Protein AF-A0A6A6PDS0-F1 (afdb_monomer_lite)

pLDDT: mean 74.16, std 18.54, range [29.11, 97.44]

Secondary structure (DSSP, 8-state):
----EEEE-SS--EEEEEEEEEEEETTEEEEEEEEEEEEEEEEEEEEEEEE-SSS-EEEEEEEEE--S-EEEE---SSTT--HHHHHHT-EE--TT--EE-----TT--EEEEEEEEE-TTEEEEEEEEEEEEEEEEEEEEEETTEEEESS---TT-PPPSEE--EEEEEEEEEEEESS-GGGG---

Structure (mmCIF, N/CA/C/O backbone):
data_AF-A0A6A6PDS0-F1
#
_entry.id   AF-A0A6A6PDS0-F1
#
loop_
_atom_site.group_PDB
_atom_site.id
_atom_site.type_symbol
_atom_site.label_atom_id
_atom_site.label_alt_id
_atom_site.label_comp_id
_atom_site.label_asym_id
_atom_site.label_entity_id
_atom_site.label_seq_id
_atom_site.pdbx_PDB_ins_code
_atom_site.Cartn_x
_atom_site.Cartn_y
_atom_site.Cartn_z
_atom_site.occupancy
_atom_site.B_iso_or_equiv
_atom_site.auth_seq_id
_atom_site.auth_comp_id
_atom_site.auth_asym_id
_atom_site.auth_atom_id
_atom_site.pdbx_PDB_model_num
ATOM 1 N N . MET A 1 1 ? -2.095 4.305 19.722 1.00 52.56 1 MET A N 1
ATOM 2 C CA . MET A 1 1 ? -2.536 3.161 18.900 1.00 52.56 1 MET A CA 1
ATOM 3 C C . MET A 1 1 ? -1.321 2.728 18.107 1.00 52.56 1 MET A C 1
ATOM 5 O O . MET A 1 1 ? -0.932 3.474 17.223 1.00 52.56 1 MET A O 1
ATOM 9 N N . SER A 1 2 ? -0.635 1.651 18.491 1.00 47.62 2 SER A N 1
ATOM 10 C CA . SER A 1 2 ? 0.534 1.201 17.728 1.00 47.62 2 SER A CA 1
ATOM 11 C C . SER A 1 2 ? 0.581 -0.312 17.630 1.00 47.62 2 SER A C 1
ATOM 13 O O . SER A 1 2 ? 1.013 -0.998 18.555 1.00 47.62 2 SER A O 1
ATOM 15 N N . GLY A 1 3 ? 0.193 -0.767 16.454 1.00 61.34 3 GLY A N 1
ATOM 16 C CA . GLY A 1 3 ? 0.721 -1.950 15.818 1.00 61.34 3 GLY A CA 1
ATOM 17 C C . GLY A 1 3 ? 0.011 -2.162 14.487 1.00 61.34 3 GLY A C 1
ATOM 18 O O . GLY A 1 3 ? -1.117 -1.719 14.261 1.00 61.34 3 GLY A O 1
ATOM 19 N N . SER A 1 4 ? 0.760 -2.718 13.550 1.00 68.62 4 SER A N 1
ATOM 20 C CA . SER A 1 4 ? 0.274 -3.122 12.242 1.00 68.62 4 SER A CA 1
ATOM 21 C C . SER A 1 4 ? 0.638 -4.585 12.054 1.00 68.62 4 SER A C 1
ATOM 23 O O . SER A 1 4 ? 1.628 -5.081 12.600 1.00 68.62 4 SER A O 1
ATOM 25 N N . LEU A 1 5 ? -0.196 -5.303 11.312 1.00 77.62 5 LEU A N 1
ATOM 26 C CA . LEU A 1 5 ? 0.080 -6.685 10.947 1.00 77.62 5 LEU A CA 1
ATOM 27 C C . LEU A 1 5 ? 0.535 -6.699 9.497 1.00 77.62 5 LEU A C 1
ATOM 29 O O . LEU A 1 5 ? -0.246 -6.328 8.628 1.00 77.62 5 LEU A O 1
ATOM 33 N N . THR A 1 6 ? 1.795 -7.069 9.259 1.00 79.12 6 THR A N 1
ATOM 34 C CA . THR A 1 6 ? 2.398 -7.109 7.921 1.00 79.12 6 THR A CA 1
ATOM 35 C C . THR A 1 6 ? 2.444 -8.542 7.409 1.00 79.12 6 THR A C 1
ATOM 37 O O . THR A 1 6 ? 2.963 -9.425 8.089 1.00 79.12 6 THR A O 1
ATOM 40 N N . TRP A 1 7 ? 1.976 -8.760 6.183 1.00 75.75 7 TRP A N 1
ATOM 41 C CA . TRP A 1 7 ? 2.197 -9.996 5.439 1.00 75.75 7 TRP A CA 1
ATOM 42 C C . TRP A 1 7 ? 3.122 -9.728 4.270 1.00 75.75 7 TRP A C 1
ATOM 44 O O . TRP A 1 7 ? 2.853 -8.854 3.447 1.00 75.75 7 TRP A O 1
ATOM 54 N N . THR A 1 8 ? 4.179 -10.526 4.173 1.00 77.50 8 THR A N 1
ATOM 55 C CA . THR A 1 8 ? 5.151 -10.469 3.080 1.00 77.50 8 THR A CA 1
ATOM 56 C C . THR A 1 8 ? 4.945 -11.659 2.159 1.00 77.50 8 THR A C 1
ATOM 58 O O . THR A 1 8 ? 4.811 -12.794 2.619 1.00 77.50 8 THR A O 1
ATOM 61 N N . TYR A 1 9 ? 4.941 -11.416 0.852 1.00 69.81 9 TYR A N 1
ATOM 62 C CA . TYR A 1 9 ? 4.862 -12.494 -0.127 1.00 69.81 9 TYR A CA 1
ATOM 63 C C . TYR A 1 9 ? 6.216 -13.205 -0.238 1.00 69.81 9 TYR A C 1
ATOM 65 O O . TYR A 1 9 ? 7.254 -12.553 -0.352 1.00 69.81 9 TYR A O 1
ATOM 73 N N . LYS A 1 10 ? 6.201 -14.546 -0.207 1.00 61.12 10 LYS A N 1
ATOM 74 C CA . LYS A 1 10 ? 7.412 -15.379 -0.337 1.00 61.12 10 LYS A CA 1
ATOM 75 C C . LYS A 1 10 ? 8.103 -15.159 -1.687 1.00 61.12 10 LYS A C 1
ATOM 77 O O . LYS A 1 10 ? 9.320 -15.015 -1.735 1.00 61.12 10 LYS A O 1
ATOM 82 N N . ASP A 1 11 ? 7.298 -15.055 -2.739 1.00 67.81 11 ASP A N 1
ATOM 83 C CA . ASP A 1 11 ? 7.701 -14.643 -4.078 1.00 67.81 11 ASP A CA 1
ATOM 84 C C . ASP A 1 11 ? 6.971 -13.337 -4.383 1.00 67.81 11 ASP A C 1
ATOM 86 O O . ASP A 1 11 ? 5.761 -13.267 -4.199 1.00 67.81 11 ASP A O 1
ATOM 90 N N . THR A 1 12 ? 7.679 -12.283 -4.791 1.00 69.50 12 THR A N 1
ATOM 91 C CA . THR A 1 12 ? 7.070 -10.988 -5.135 1.00 69.50 12 THR A CA 1
ATOM 92 C C . THR A 1 12 ? 6.468 -11.090 -6.542 1.00 69.50 12 THR A C 1
ATOM 94 O O . THR A 1 12 ? 7.233 -11.011 -7.509 1.00 69.50 12 THR A O 1
ATOM 97 N N . PRO A 1 13 ? 5.144 -11.294 -6.714 1.00 76.19 13 PRO A N 1
ATOM 98 C CA . PRO A 1 13 ? 4.569 -11.395 -8.049 1.00 76.19 13 PRO A CA 1
ATOM 99 C C . PRO A 1 13 ? 4.783 -10.074 -8.790 1.00 76.19 13 PRO A C 1
ATOM 101 O O . PRO A 1 13 ? 4.487 -9.004 -8.250 1.00 76.19 13 PRO A O 1
ATOM 104 N N . ILE A 1 14 ? 5.298 -10.150 -10.020 1.00 78.81 14 ILE A N 1
ATOM 105 C CA . ILE A 1 14 ? 5.385 -8.989 -10.908 1.00 78.81 14 ILE A CA 1
ATOM 106 C C . ILE A 1 14 ? 3.968 -8.684 -11.379 1.00 78.81 14 ILE A C 1
ATOM 108 O O . ILE A 1 14 ? 3.336 -9.502 -12.044 1.00 78.81 14 ILE A O 1
ATOM 112 N N . LEU A 1 15 ? 3.469 -7.511 -11.011 1.00 75.81 15 LEU A N 1
ATOM 113 C CA . LEU A 1 15 ? 2.128 -7.055 -11.371 1.00 75.81 15 LEU A CA 1
ATOM 114 C C . LEU A 1 15 ? 2.124 -6.248 -12.655 1.00 75.81 15 LEU A C 1
ATOM 116 O O . LEU A 1 15 ? 1.152 -6.247 -13.403 1.00 75.81 15 LEU A O 1
ATOM 120 N N . HIS A 1 16 ? 3.211 -5.522 -12.879 1.00 79.94 16 HIS A N 1
ATOM 121 C CA . HIS A 1 16 ? 3.369 -4.673 -14.035 1.00 79.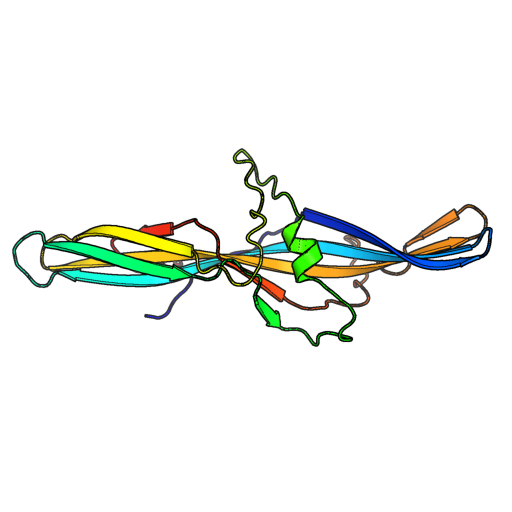94 16 HIS A CA 1
ATOM 122 C C . HIS A 1 16 ? 4.819 -4.707 -14.490 1.00 79.94 16 HIS A C 1
ATOM 124 O O . HIS A 1 16 ? 5.736 -4.675 -13.669 1.00 79.94 16 HIS A O 1
ATOM 130 N N . GLN A 1 17 ? 5.009 -4.739 -15.803 1.00 83.44 17 GLN A N 1
ATOM 131 C CA . GLN A 1 17 ? 6.304 -4.589 -16.440 1.00 83.44 17 GLN A CA 1
ATOM 132 C C . GLN A 1 17 ? 6.187 -3.523 -17.525 1.00 83.44 17 GLN A C 1
ATOM 134 O O . GLN A 1 17 ? 5.259 -3.546 -18.332 1.00 83.44 17 GLN A O 1
ATOM 139 N N . SER A 1 18 ? 7.152 -2.610 -17.565 1.00 82.56 18 SER A N 1
ATOM 140 C CA . SER A 1 18 ? 7.285 -1.626 -18.643 1.00 82.56 18 SER A CA 1
ATOM 141 C C . SER A 1 18 ? 8.664 -1.730 -19.280 1.00 82.56 18 SER A C 1
ATOM 143 O O . SER A 1 18 ? 9.649 -1.961 -18.580 1.00 82.56 18 SER A O 1
ATOM 145 N N . LYS A 1 19 ? 8.726 -1.549 -20.603 1.00 85.25 19 LYS A N 1
ATOM 146 C CA . LYS A 1 19 ? 9.962 -1.503 -21.390 1.00 85.25 19 LYS A CA 1
ATOM 147 C C . LYS A 1 19 ? 10.069 -0.135 -22.057 1.00 85.25 19 LYS A C 1
ATOM 149 O O . LYS A 1 19 ? 9.129 0.297 -22.713 1.00 85.25 19 LYS A O 1
ATOM 154 N N . GLU A 1 20 ? 11.205 0.524 -21.895 1.00 85.19 20 GLU A N 1
ATOM 155 C CA . GLU A 1 20 ? 11.500 1.843 -22.458 1.00 85.19 20 GLU A CA 1
ATOM 156 C C . GLU A 1 20 ? 12.848 1.783 -23.170 1.00 85.19 20 GLU A C 1
ATOM 158 O O . GLU A 1 20 ? 13.819 1.276 -22.606 1.00 85.19 20 GLU A O 1
ATOM 163 N N . ALA A 1 21 ? 12.915 2.266 -24.407 1.00 88.31 21 ALA A N 1
ATOM 164 C CA . ALA A 1 21 ? 14.173 2.348 -25.133 1.00 88.31 21 ALA A CA 1
ATOM 165 C C . ALA A 1 21 ? 15.002 3.529 -24.610 1.00 88.31 21 ALA A C 1
ATOM 167 O O . ALA A 1 21 ? 14.534 4.664 -24.596 1.00 88.31 21 ALA A O 1
ATOM 168 N N . LEU A 1 22 ? 16.225 3.254 -24.159 1.00 84.69 22 LEU A N 1
ATOM 169 C CA . LEU A 1 22 ? 17.207 4.270 -23.768 1.00 84.69 22 LEU A CA 1
ATOM 170 C C . LEU A 1 22 ? 18.119 4.660 -24.931 1.00 84.69 22 LEU A C 1
ATOM 172 O O . LEU A 1 22 ? 18.653 5.765 -24.957 1.00 84.69 22 LEU A O 1
ATOM 176 N N . TYR A 1 23 ? 18.321 3.730 -25.859 1.00 88.56 23 TYR A N 1
ATOM 177 C CA . TYR A 1 23 ? 19.125 3.893 -27.060 1.00 88.56 23 TYR A CA 1
ATOM 178 C C . TYR A 1 23 ? 18.581 2.958 -28.137 1.00 88.56 23 TYR A C 1
ATOM 180 O O . TYR A 1 23 ? 18.260 1.812 -27.821 1.00 88.56 23 TYR A O 1
ATOM 188 N N . GLU A 1 24 ? 18.503 3.437 -29.376 1.00 91.25 24 GLU A N 1
ATOM 189 C CA . GLU A 1 24 ? 18.173 2.645 -30.564 1.00 91.25 24 GLU A CA 1
ATOM 190 C C . GLU A 1 24 ? 18.997 3.167 -31.744 1.00 91.25 24 GLU A C 1
ATOM 192 O O . GLU A 1 24 ? 18.997 4.368 -32.022 1.00 91.25 24 GLU A O 1
ATOM 197 N N . ASP A 1 25 ? 19.688 2.267 -32.436 1.00 89.31 25 ASP A N 1
ATOM 198 C CA . ASP A 1 25 ? 20.390 2.537 -33.687 1.00 89.31 25 ASP A CA 1
ATOM 199 C C . ASP A 1 25 ? 20.357 1.294 -34.578 1.00 89.31 25 ASP A C 1
ATOM 201 O O . ASP A 1 25 ? 21.088 0.323 -34.372 1.00 89.31 25 ASP A O 1
ATOM 205 N N . GLY A 1 26 ? 19.458 1.304 -35.563 1.00 86.81 26 GLY A N 1
ATOM 206 C CA . GLY A 1 26 ? 19.312 0.218 -36.529 1.00 86.81 26 GLY A CA 1
ATOM 207 C C . GLY A 1 26 ? 19.104 -1.152 -35.871 1.00 86.81 26 GLY A C 1
ATOM 208 O O . GLY A 1 26 ? 18.000 -1.482 -35.443 1.00 86.81 26 GLY A O 1
ATOM 209 N N . SER A 1 27 ? 20.163 -1.966 -35.843 1.00 88.69 27 SER A N 1
ATOM 210 C CA . SER A 1 27 ? 20.168 -3.331 -35.298 1.00 88.69 27 SER A CA 1
ATOM 211 C C . SER A 1 27 ? 20.517 -3.425 -33.810 1.00 88.69 27 SER A C 1
ATOM 213 O O . SER A 1 27 ? 20.598 -4.537 -33.287 1.00 88.69 27 SER A O 1
ATOM 215 N N . GLU A 1 28 ? 20.767 -2.302 -33.140 1.00 91.50 28 GLU A N 1
ATOM 216 C CA . GLU A 1 28 ? 21.166 -2.256 -31.735 1.00 91.50 28 GLU A CA 1
ATOM 217 C C . GLU A 1 28 ? 20.190 -1.405 -30.918 1.00 91.50 28 GLU A C 1
ATOM 219 O O . GLU A 1 28 ? 19.756 -0.338 -31.346 1.00 91.50 28 GLU A O 1
ATOM 224 N N . ALA A 1 29 ? 19.825 -1.872 -29.727 1.00 91.62 29 ALA A N 1
ATOM 225 C CA . ALA A 1 29 ? 18.980 -1.131 -28.804 1.00 91.62 29 ALA A CA 1
ATOM 226 C C . ALA A 1 29 ? 19.284 -1.485 -27.347 1.00 91.62 29 ALA A C 1
ATOM 228 O O . ALA A 1 29 ? 19.490 -2.646 -26.995 1.00 91.62 29 ALA A O 1
ATOM 229 N N . LEU A 1 30 ? 19.255 -0.486 -26.468 1.00 88.12 30 LEU A N 1
ATOM 230 C CA . LEU A 1 30 ? 19.304 -0.677 -25.023 1.00 88.12 30 LEU A CA 1
ATOM 231 C C . LEU A 1 30 ? 17.941 -0.336 -24.435 1.00 88.12 30 LEU A C 1
ATOM 233 O O . LEU A 1 30 ? 17.491 0.805 -24.503 1.00 88.12 30 LEU A O 1
ATOM 237 N N . TYR A 1 31 ? 17.308 -1.314 -23.803 1.00 87.50 31 TYR A N 1
ATOM 238 C CA . TYR A 1 31 ? 16.036 -1.149 -23.122 1.00 87.50 31 TYR A CA 1
ATOM 239 C C . TYR A 1 31 ? 16.225 -1.115 -21.612 1.00 87.50 31 TYR A C 1
ATOM 241 O O . TYR A 1 31 ? 16.877 -1.980 -21.024 1.00 87.50 31 TYR A O 1
ATOM 249 N N . LYS A 1 32 ? 15.561 -0.161 -20.972 1.00 82.94 32 LYS A N 1
ATOM 250 C CA . LYS A 1 32 ? 15.249 -0.180 -19.548 1.00 82.94 32 LYS A CA 1
ATOM 251 C C . LYS A 1 32 ? 13.970 -0.980 -19.350 1.00 82.94 32 LYS A C 1
ATOM 253 O O . LYS A 1 32 ? 12.964 -0.718 -20.008 1.00 82.94 32 LYS A O 1
ATOM 258 N N . VAL A 1 33 ? 13.993 -1.920 -18.421 1.00 83.38 33 VAL A N 1
ATOM 259 C CA . VAL A 1 33 ? 12.818 -2.670 -17.986 1.00 83.38 33 VAL A CA 1
ATOM 260 C C . VAL A 1 33 ? 12.539 -2.331 -16.530 1.00 83.38 33 VAL A C 1
ATOM 262 O O . VAL A 1 33 ? 13.443 -2.330 -15.697 1.00 83.38 33 VAL A O 1
ATOM 265 N N . THR A 1 34 ? 11.292 -1.993 -16.221 1.00 79.62 34 THR A N 1
ATOM 266 C CA . THR A 1 34 ? 10.831 -1.754 -14.850 1.00 79.62 34 THR A CA 1
ATOM 267 C C . THR A 1 34 ? 9.773 -2.781 -14.502 1.00 79.62 34 THR A C 1
ATOM 269 O O . THR A 1 34 ? 8.694 -2.750 -15.093 1.00 79.62 34 THR A O 1
ATOM 272 N N . ASP A 1 35 ? 10.072 -3.623 -13.521 1.00 82.00 35 ASP A N 1
ATOM 273 C CA . ASP A 1 35 ? 9.120 -4.533 -12.895 1.00 82.00 35 ASP A CA 1
ATOM 274 C C . ASP A 1 35 ? 8.570 -3.883 -11.629 1.00 82.00 35 ASP A C 1
ATOM 276 O O . ASP A 1 35 ? 9.323 -3.358 -10.812 1.00 82.00 35 ASP A O 1
ATOM 280 N N . VAL A 1 36 ? 7.258 -3.927 -11.437 1.00 79.44 36 VAL A N 1
ATOM 281 C CA . VAL A 1 36 ? 6.602 -3.505 -10.199 1.00 79.44 36 VAL A CA 1
ATOM 282 C C . VAL A 1 36 ? 6.024 -4.743 -9.540 1.00 79.44 36 VAL A C 1
ATOM 284 O O . VAL A 1 36 ? 5.080 -5.347 -10.053 1.00 79.44 36 VAL A O 1
ATOM 287 N N . GLY A 1 37 ? 6.609 -5.131 -8.410 1.00 80.31 37 GLY A N 1
ATOM 288 C CA . GLY A 1 37 ? 6.163 -6.285 -7.643 1.00 80.31 37 GLY A CA 1
ATOM 289 C C . GLY A 1 37 ? 5.382 -5.900 -6.388 1.00 80.31 37 GLY A C 1
ATOM 290 O O . GLY A 1 37 ? 5.682 -4.883 -5.762 1.00 80.31 37 GLY A O 1
ATOM 291 N N . LEU A 1 38 ? 4.411 -6.727 -5.989 1.00 82.50 38 LEU A N 1
ATOM 292 C CA . LEU A 1 38 ? 3.767 -6.624 -4.672 1.00 82.50 38 LEU A CA 1
ATOM 293 C C . LEU A 1 38 ? 4.641 -7.296 -3.615 1.00 82.50 38 LEU A C 1
ATOM 295 O O . LEU A 1 38 ? 4.784 -8.518 -3.619 1.00 82.50 38 LEU A O 1
ATOM 299 N N . SER A 1 39 ? 5.228 -6.522 -2.707 1.00 82.50 39 SER A N 1
ATOM 300 C CA . SER A 1 39 ? 6.138 -7.069 -1.695 1.00 82.50 39 SER A CA 1
ATOM 301 C C . SER A 1 39 ? 5.412 -7.488 -0.428 1.00 82.50 39 SER A C 1
ATOM 303 O O . SER A 1 39 ? 5.677 -8.559 0.117 1.00 82.50 39 SER A O 1
ATOM 305 N N . SER A 1 40 ? 4.475 -6.667 0.036 1.00 85.12 40 SER A N 1
ATOM 306 C CA . SER A 1 40 ? 3.730 -6.924 1.267 1.00 85.12 40 SER A CA 1
ATOM 307 C C . SER A 1 40 ? 2.417 -6.148 1.309 1.00 85.12 40 SER A C 1
ATOM 309 O O . SER A 1 40 ? 2.135 -5.314 0.447 1.00 85.12 40 SER A O 1
ATOM 311 N N . PHE A 1 41 ? 1.600 -6.424 2.315 1.00 88.12 41 PHE A N 1
ATOM 312 C CA . PHE A 1 41 ? 0.542 -5.523 2.752 1.00 88.12 41 PHE A CA 1
ATOM 313 C C . PHE A 1 41 ? 0.511 -5.468 4.276 1.00 88.12 41 PHE A C 1
ATOM 315 O O . PHE A 1 41 ? 0.969 -6.399 4.940 1.00 88.12 41 PHE A O 1
ATOM 322 N N . GLU A 1 42 ? -0.046 -4.398 4.827 1.00 89.69 42 GLU A N 1
ATOM 323 C CA . GLU A 1 42 ? -0.274 -4.263 6.258 1.00 89.69 42 GLU A CA 1
ATOM 324 C C . GLU A 1 42 ? -1.683 -3.764 6.581 1.00 89.69 42 GLU A C 1
ATOM 326 O O . GLU A 1 42 ? -2.269 -3.002 5.817 1.00 89.69 42 GLU A O 1
ATOM 331 N N . TRP A 1 43 ? -2.235 -4.190 7.717 1.00 90.31 43 TRP A N 1
ATOM 332 C CA . TRP A 1 43 ? -3.419 -3.555 8.305 1.00 90.31 43 TRP A CA 1
ATOM 333 C C . TRP A 1 43 ? -2.972 -2.438 9.246 1.00 90.31 43 TRP A C 1
ATOM 335 O O . TRP A 1 43 ? -2.433 -2.709 10.321 1.00 90.31 43 TRP A O 1
ATOM 345 N N . THR A 1 44 ? -3.214 -1.190 8.855 1.00 89.12 44 THR A N 1
ATOM 346 C CA . THR A 1 44 ? -2.858 0.009 9.623 1.00 89.12 44 THR A CA 1
ATOM 347 C C . THR A 1 44 ? -4.051 0.460 10.472 1.00 89.12 44 THR A C 1
ATOM 349 O O . THR A 1 44 ? -5.152 0.594 9.934 1.00 89.12 44 THR A O 1
ATOM 352 N N . PRO A 1 45 ? -3.887 0.700 11.786 1.00 90.44 45 PRO A N 1
ATOM 353 C CA . PRO A 1 45 ? -4.980 1.126 12.654 1.00 90.44 45 PRO A CA 1
ATOM 354 C C . PRO A 1 45 ? -5.467 2.527 12.273 1.00 90.44 45 PRO A C 1
ATOM 356 O O . PRO A 1 45 ? -4.678 3.461 12.139 1.00 90.44 45 PRO A O 1
ATOM 359 N N . VAL A 1 46 ? -6.783 2.670 12.139 1.00 91.25 46 VAL A N 1
ATOM 360 C CA . VAL A 1 46 ? -7.469 3.910 11.745 1.00 91.25 46 VAL A CA 1
ATOM 361 C C . VAL A 1 46 ? -8.240 4.505 12.915 1.00 91.25 46 VAL A C 1
ATOM 363 O O . VAL A 1 46 ? -8.199 5.715 13.133 1.00 91.25 46 VAL A O 1
ATOM 366 N N . ALA A 1 47 ? -8.950 3.668 13.674 1.00 92.75 47 ALA A N 1
ATOM 367 C CA . ALA A 1 47 ? -9.780 4.126 14.779 1.00 92.75 47 ALA A CA 1
ATOM 368 C C . ALA A 1 47 ? -9.924 3.077 15.875 1.00 92.75 47 ALA A C 1
ATOM 370 O O . ALA A 1 47 ? -9.707 1.883 15.668 1.00 92.75 47 ALA A O 1
ATOM 371 N N . LYS A 1 48 ? -10.343 3.556 17.043 1.00 94.81 48 LYS A N 1
ATOM 372 C CA . LYS A 1 48 ? -10.730 2.743 18.185 1.00 94.81 48 LYS A CA 1
ATOM 373 C C . LYS A 1 48 ? -11.957 3.379 18.821 1.00 94.81 48 LYS A C 1
ATOM 375 O O . LYS A 1 48 ? -11.908 4.552 19.185 1.00 94.81 48 LYS A O 1
ATOM 380 N N . TRP A 1 49 ? -13.019 2.602 18.977 1.00 96.12 49 TRP A N 1
ATOM 381 C CA . TRP A 1 49 ? -14.198 2.995 19.738 1.00 96.12 49 TRP A CA 1
ATOM 382 C C . TRP A 1 49 ? -14.243 2.183 21.019 1.00 96.12 49 TRP A C 1
ATOM 384 O O . TRP A 1 49 ? -14.225 0.956 20.975 1.00 96.12 49 TRP A O 1
ATOM 394 N N . GLU A 1 50 ? -14.278 2.872 22.153 1.00 96.06 50 GLU A N 1
ATOM 395 C CA . GLU A 1 50 ? -14.412 2.263 23.472 1.00 96.06 50 GLU A CA 1
ATOM 396 C C . GLU A 1 50 ? -15.780 2.592 24.044 1.00 96.06 50 GLU A C 1
ATOM 398 O O . GLU A 1 50 ? -16.218 3.743 24.013 1.00 96.06 50 GLU A O 1
ATOM 403 N N . ASN A 1 51 ? -16.435 1.585 24.606 1.00 96.38 51 ASN A N 1
ATOM 404 C CA . ASN A 1 51 ? -17.665 1.759 25.346 1.00 96.38 51 ASN A CA 1
ATOM 405 C C . ASN A 1 51 ? -17.428 1.390 26.809 1.00 96.38 51 ASN A C 1
ATOM 407 O O . ASN A 1 51 ? -17.288 0.219 27.148 1.00 96.38 51 ASN A O 1
ATOM 411 N N . LEU A 1 52 ? -17.402 2.406 27.668 1.00 96.19 52 LEU A N 1
ATOM 412 C CA . LEU A 1 52 ? -17.221 2.266 29.116 1.00 96.19 52 LEU A CA 1
ATOM 413 C C . LEU A 1 52 ? -18.556 2.214 29.877 1.00 96.19 52 LEU A C 1
ATOM 415 O O . LEU A 1 52 ? -18.576 2.255 31.104 1.00 96.19 52 LEU A O 1
ATOM 419 N N . THR A 1 53 ? -19.679 2.193 29.159 1.00 96.56 53 THR A N 1
ATOM 420 C CA . THR A 1 53 ? -21.012 2.128 29.759 1.00 96.56 53 THR A CA 1
ATOM 421 C C . THR A 1 53 ? -21.440 0.679 29.986 1.00 96.56 53 THR A C 1
ATOM 423 O O . THR A 1 53 ? -20.807 -0.267 29.511 1.00 96.56 53 THR A O 1
ATOM 426 N N . THR A 1 54 ? -22.537 0.500 30.720 1.00 96.19 54 THR A N 1
ATOM 427 C CA . THR A 1 54 ? -23.161 -0.806 30.976 1.00 96.19 54 THR A CA 1
ATOM 428 C C . THR A 1 54 ? -24.089 -1.269 29.852 1.00 96.19 54 THR A C 1
ATOM 430 O O . THR A 1 54 ? -24.575 -2.396 29.897 1.00 96.19 54 THR A O 1
ATOM 433 N N . GLU A 1 55 ? -24.338 -0.427 28.849 1.00 96.50 55 GLU A N 1
ATOM 434 C CA . GLU A 1 55 ? -25.231 -0.703 27.721 1.00 96.50 55 GLU A CA 1
ATOM 435 C C . GLU A 1 55 ? -24.462 -0.680 26.400 1.00 96.50 55 GLU A C 1
ATOM 437 O O . GLU A 1 55 ? -23.337 -0.198 26.335 1.00 96.50 55 GLU A O 1
ATOM 442 N N . THR A 1 56 ? -25.029 -1.240 25.333 1.00 95.94 56 THR A N 1
ATOM 443 C CA . THR A 1 56 ? -24.385 -1.188 24.010 1.00 95.94 56 THR A CA 1
ATOM 444 C C . THR A 1 56 ? -24.475 0.229 23.455 1.00 95.94 56 THR A C 1
ATOM 446 O O . THR A 1 56 ? -25.550 0.820 23.455 1.00 95.94 56 THR A O 1
ATOM 449 N N . SER A 1 57 ? -23.362 0.756 22.945 1.00 95.94 57 SER A N 1
ATOM 450 C CA . SER A 1 57 ? -23.298 2.095 22.352 1.00 95.94 57 SER A CA 1
ATOM 451 C C . SER A 1 57 ? -23.010 2.016 20.856 1.00 95.94 57 SER A C 1
ATOM 453 O O . SER A 1 57 ? -22.118 1.279 20.430 1.00 95.94 57 SER A O 1
ATOM 455 N N . GLY A 1 58 ? -23.763 2.780 20.065 1.00 95.06 58 GLY A N 1
ATOM 456 C CA . GLY A 1 58 ? -23.532 2.945 18.632 1.00 95.06 58 GLY A CA 1
ATOM 457 C C . GLY A 1 58 ? -22.549 4.080 18.354 1.00 95.06 58 GLY A C 1
ATOM 458 O O . GLY A 1 58 ? -22.642 5.147 18.957 1.00 95.06 58 GLY A O 1
ATOM 459 N N . PHE A 1 59 ? -21.627 3.858 17.424 1.00 94.25 59 PHE A N 1
ATOM 460 C CA . PHE A 1 59 ? -20.650 4.838 16.962 1.00 94.25 59 PHE A CA 1
ATOM 461 C C . PHE A 1 59 ? -20.742 4.994 15.447 1.00 94.25 59 PHE A C 1
ATOM 463 O O . PHE A 1 59 ? -20.888 4.014 14.713 1.00 94.25 59 PHE A O 1
ATOM 470 N N . GLU A 1 60 ? -20.608 6.232 14.982 1.00 94.44 60 GLU A N 1
ATOM 471 C CA . GLU A 1 60 ? -20.529 6.583 13.569 1.00 94.44 60 GLU A CA 1
ATOM 472 C C . GLU A 1 60 ? -19.437 7.637 13.379 1.00 94.44 60 GLU A C 1
ATOM 474 O O . GLU A 1 60 ? -19.419 8.655 14.072 1.00 94.44 60 GLU A O 1
ATOM 479 N N . GLN A 1 61 ? -18.504 7.387 12.462 1.00 92.06 61 GLN A N 1
ATOM 480 C CA . GLN A 1 61 ? -17.402 8.303 12.183 1.00 92.06 61 GLN A CA 1
ATOM 481 C C . GLN A 1 61 ? -17.009 8.247 10.708 1.00 92.06 61 GLN A C 1
ATOM 483 O O . GLN A 1 61 ? -16.849 7.170 10.129 1.00 92.06 61 GLN A O 1
ATOM 488 N N . ALA A 1 62 ? -16.826 9.426 10.114 1.00 89.62 62 ALA A N 1
ATOM 489 C CA . ALA A 1 62 ? -16.290 9.575 8.771 1.00 89.62 62 ALA A CA 1
ATOM 490 C C . ALA A 1 62 ? -14.757 9.653 8.804 1.00 89.62 62 ALA A C 1
ATOM 492 O O . ALA A 1 62 ? -14.169 10.392 9.596 1.00 89.62 62 ALA A O 1
ATOM 493 N N . PHE A 1 63 ? -14.124 8.909 7.907 1.00 85.62 63 PHE A N 1
ATOM 494 C CA . PHE A 1 63 ? -12.691 8.867 7.668 1.00 85.62 63 PHE A CA 1
ATOM 495 C C . PHE A 1 63 ? -12.414 9.341 6.257 1.00 85.62 63 PHE A C 1
ATOM 497 O O . PHE A 1 63 ? -13.151 9.024 5.327 1.00 85.62 63 PHE A O 1
ATOM 504 N N . ALA A 1 64 ? -11.337 10.093 6.104 1.00 83.69 64 ALA A N 1
ATOM 505 C CA . ALA A 1 64 ? -10.907 10.625 4.830 1.00 83.69 64 ALA A CA 1
ATOM 506 C C . ALA A 1 64 ? -9.494 10.100 4.568 1.00 83.69 64 ALA A C 1
ATOM 508 O O . ALA A 1 64 ? -8.614 10.252 5.417 1.00 83.69 64 ALA A O 1
ATOM 509 N N . TYR A 1 65 ? -9.275 9.453 3.428 1.00 75.75 65 TYR A N 1
ATOM 510 C CA . TYR A 1 65 ? -7.953 8.974 3.041 1.00 75.75 65 TYR A CA 1
ATOM 511 C C . TYR A 1 65 ? -7.669 9.292 1.581 1.00 75.75 65 TYR A C 1
ATOM 513 O O . TYR A 1 65 ? -8.573 9.428 0.758 1.00 75.75 65 TYR A O 1
ATOM 521 N N . ASN A 1 66 ? -6.386 9.428 1.272 1.00 75.38 66 ASN A N 1
ATOM 522 C CA . ASN A 1 66 ? -5.929 9.628 -0.086 1.00 75.38 66 ASN A CA 1
ATOM 523 C C . ASN A 1 66 ? -5.432 8.277 -0.636 1.00 75.38 66 ASN A C 1
ATOM 525 O O . ASN A 1 66 ? -4.489 7.731 -0.061 1.00 75.38 66 ASN A O 1
ATOM 529 N N . PRO A 1 67 ? -6.045 7.724 -1.700 1.00 67.25 67 PRO A N 1
ATOM 530 C CA . PRO A 1 67 ? -5.591 6.481 -2.322 1.00 67.25 67 PRO A CA 1
ATOM 531 C C . PRO A 1 67 ? -4.326 6.669 -3.177 1.00 67.25 67 PRO A C 1
ATOM 533 O O . PRO A 1 67 ? -3.856 5.710 -3.783 1.00 67.25 67 PRO A O 1
ATOM 536 N N . GLN A 1 68 ? -3.774 7.886 -3.273 1.00 67.44 68 GLN A N 1
ATOM 537 C CA . GLN A 1 68 ? -2.547 8.113 -4.033 1.00 67.44 68 GLN A CA 1
ATOM 538 C C . GLN A 1 68 ? -1.367 7.309 -3.463 1.00 67.44 68 GLN A C 1
ATOM 540 O O . GLN A 1 68 ? -1.224 7.216 -2.240 1.00 67.44 68 GLN A O 1
ATOM 545 N N . PRO A 1 69 ? -0.488 6.783 -4.337 1.00 65.44 69 PRO A N 1
ATOM 546 C CA . PRO A 1 69 ? 0.737 6.141 -3.901 1.00 65.44 69 PRO A CA 1
ATOM 547 C C . PRO A 1 69 ? 1.625 7.113 -3.116 1.00 65.44 69 PRO A C 1
ATOM 549 O O . PRO A 1 69 ? 1.856 8.244 -3.545 1.00 65.44 69 PRO A O 1
ATOM 552 N N . ILE A 1 70 ? 2.141 6.657 -1.979 1.00 64.88 70 ILE A N 1
ATOM 553 C CA . ILE A 1 70 ? 3.116 7.376 -1.162 1.00 64.88 70 ILE A CA 1
ATOM 554 C C . ILE A 1 70 ? 4.463 6.685 -1.357 1.00 64.88 70 ILE A C 1
ATOM 556 O O . ILE A 1 70 ? 4.610 5.490 -1.097 1.00 64.88 70 ILE A O 1
ATOM 560 N N . VAL A 1 71 ? 5.464 7.423 -1.831 1.00 62.09 71 VAL A N 1
ATOM 561 C CA . VAL A 1 71 ? 6.837 6.913 -1.901 1.00 62.09 71 VAL A CA 1
ATOM 562 C C . VAL A 1 71 ? 7.408 6.925 -0.483 1.00 62.09 71 VAL A C 1
ATOM 564 O O . VAL A 1 71 ? 7.619 7.984 0.103 1.00 62.09 71 VAL A O 1
ATOM 567 N N . MET A 1 72 ? 7.604 5.739 0.094 1.00 57.53 72 MET A N 1
ATOM 568 C CA . MET A 1 72 ? 7.986 5.557 1.501 1.00 57.53 72 MET A CA 1
ATOM 569 C C . MET A 1 72 ? 9.500 5.556 1.706 1.00 57.53 72 MET A C 1
ATOM 571 O O . MET A 1 72 ? 9.999 5.933 2.765 1.00 57.53 72 MET A O 1
ATOM 575 N N . SER A 1 73 ? 10.246 5.091 0.710 1.00 57.12 73 SER A N 1
ATOM 576 C CA . SER A 1 73 ? 11.704 5.059 0.730 1.00 57.12 73 SER A CA 1
ATOM 577 C C . SER A 1 73 ? 12.233 5.000 -0.693 1.00 57.12 73 SER A C 1
ATOM 579 O O . SER A 1 73 ? 11.572 4.452 -1.572 1.00 57.12 73 SER A O 1
ATOM 581 N N . GLY A 1 74 ? 13.420 5.561 -0.906 1.00 48.62 74 GLY A N 1
ATOM 582 C CA . GLY A 1 74 ? 14.017 5.730 -2.227 1.00 48.62 74 GLY A CA 1
ATOM 583 C C . GLY A 1 74 ? 14.436 7.178 -2.436 1.00 48.62 74 GLY A C 1
ATOM 584 O O . GLY A 1 74 ? 13.786 8.103 -1.957 1.00 48.62 74 GLY A O 1
ATOM 585 N N . LYS A 1 75 ? 15.557 7.383 -3.123 1.00 43.00 75 LYS A N 1
ATOM 586 C CA . LYS A 1 75 ? 15.785 8.658 -3.801 1.00 43.00 75 LYS A CA 1
ATOM 587 C C . LYS A 1 75 ? 14.931 8.552 -5.059 1.00 43.00 75 LYS A C 1
ATOM 589 O O . LYS A 1 75 ? 15.070 7.544 -5.750 1.00 43.00 75 LYS A O 1
ATOM 594 N N . ASP A 1 76 ? 14.094 9.538 -5.370 1.00 41.00 76 ASP A N 1
ATOM 595 C CA . ASP A 1 76 ? 13.736 9.750 -6.773 1.00 41.00 76 ASP A CA 1
ATOM 596 C C . ASP A 1 76 ? 15.075 9.936 -7.484 1.00 41.00 76 ASP A C 1
ATOM 598 O O . ASP A 1 76 ? 15.743 10.965 -7.351 1.00 41.00 76 ASP A O 1
ATOM 602 N N . VAL A 1 77 ? 15.590 8.863 -8.084 1.00 38.91 77 VAL A N 1
ATOM 603 C CA . VAL A 1 77 ? 16.828 8.929 -8.844 1.00 38.91 77 VAL A CA 1
ATOM 604 C C . VAL A 1 77 ? 16.411 9.612 -10.142 1.00 38.91 77 VAL A C 1
ATOM 606 O O . VAL A 1 77 ? 16.067 8.970 -11.124 1.00 38.91 77 VAL A O 1
ATOM 609 N N . ASN A 1 78 ? 16.413 10.943 -10.066 1.00 37.94 78 ASN A N 1
ATOM 610 C CA . ASN A 1 78 ? 15.940 11.938 -11.021 1.00 37.94 78 ASN A CA 1
ATOM 611 C C . ASN A 1 78 ? 14.414 12.094 -11.109 1.00 37.94 78 ASN A C 1
ATOM 613 O O . ASN A 1 78 ? 13.683 11.128 -11.303 1.00 37.94 78 ASN A O 1
ATOM 617 N N . ASP A 1 79 ? 13.977 13.358 -11.110 1.00 40.91 79 ASP A N 1
ATOM 618 C CA . ASP A 1 79 ? 12.619 13.881 -11.367 1.00 40.91 79 ASP A CA 1
ATOM 619 C C . ASP A 1 79 ? 11.997 13.449 -12.723 1.00 40.91 79 ASP A C 1
ATOM 621 O O . ASP A 1 79 ? 11.027 14.032 -13.200 1.00 40.91 79 ASP A O 1
ATOM 625 N N . GLN A 1 80 ? 12.567 12.448 -13.397 1.00 43.72 80 GLN A N 1
ATOM 626 C CA . GLN A 1 80 ? 12.119 11.920 -14.684 1.00 43.72 80 GLN A CA 1
ATOM 627 C C . GLN A 1 80 ? 11.272 10.645 -14.557 1.00 43.72 80 GLN A C 1
ATOM 629 O O . GLN A 1 80 ? 10.824 10.120 -15.577 1.00 43.72 80 GLN A O 1
ATOM 634 N N . TRP A 1 81 ? 11.082 10.089 -13.355 1.00 52.50 81 TRP A N 1
ATOM 635 C CA . TRP A 1 81 ? 10.461 8.771 -13.184 1.00 52.50 81 TRP A CA 1
ATOM 636 C C . TRP A 1 81 ? 9.078 8.855 -12.526 1.00 52.50 81 TRP A C 1
ATOM 638 O O . TRP A 1 81 ? 8.946 8.852 -11.308 1.00 52.50 81 TRP A O 1
ATOM 648 N N . ASP A 1 82 ? 8.019 8.857 -13.342 1.00 59.56 82 ASP A N 1
ATOM 649 C CA . ASP A 1 82 ? 6.631 8.786 -12.858 1.00 59.56 82 ASP A CA 1
ATOM 650 C C . ASP A 1 82 ? 6.245 7.349 -12.440 1.00 59.56 82 ASP A C 1
ATOM 652 O O . ASP A 1 82 ? 5.567 6.612 -13.164 1.00 59.56 82 ASP A O 1
ATOM 656 N N . PHE A 1 83 ? 6.708 6.910 -11.263 1.00 58.69 83 PHE A N 1
ATOM 657 C CA . PHE A 1 83 ? 6.317 5.613 -10.684 1.00 58.69 83 PHE A CA 1
ATOM 658 C C . PHE A 1 83 ? 4.828 5.541 -10.377 1.00 58.69 83 PHE A C 1
ATOM 660 O O . PHE A 1 83 ? 4.198 4.502 -10.588 1.00 58.69 83 PHE A O 1
ATOM 667 N N . CYS A 1 84 ? 4.269 6.645 -9.887 1.00 58.59 84 CYS A N 1
ATOM 668 C CA . CYS A 1 84 ? 2.857 6.747 -9.561 1.00 58.59 84 CYS A CA 1
ATOM 669 C C . CYS A 1 84 ? 2.001 6.472 -10.803 1.00 58.59 84 CYS A C 1
ATOM 671 O O . CYS A 1 84 ? 1.066 5.679 -10.723 1.00 58.59 84 CYS A O 1
ATOM 673 N N . GLY A 1 85 ? 2.363 7.026 -11.962 1.00 58.53 85 GLY A N 1
ATOM 674 C CA . GLY A 1 85 ? 1.742 6.738 -13.255 1.00 58.53 85 GLY A CA 1
ATOM 675 C C . GLY A 1 85 ? 1.773 5.255 -13.629 1.00 58.53 85 GLY A C 1
ATOM 676 O O . GLY A 1 85 ? 0.747 4.702 -14.022 1.00 58.53 85 GLY A O 1
ATOM 677 N N . LYS A 1 86 ? 2.911 4.574 -13.437 1.00 62.44 86 LYS A N 1
ATOM 678 C CA . LYS A 1 86 ? 3.043 3.135 -13.747 1.00 62.44 86 LYS A CA 1
ATOM 679 C C . LYS A 1 86 ? 2.206 2.238 -12.827 1.00 62.44 86 LYS A C 1
ATOM 681 O O . LYS A 1 86 ? 1.699 1.216 -13.277 1.00 62.44 86 LYS A O 1
ATOM 686 N N . ILE A 1 87 ? 2.031 2.615 -11.559 1.00 59.72 87 ILE A N 1
ATOM 687 C CA . ILE A 1 87 ? 1.179 1.880 -10.605 1.00 59.72 87 ILE A CA 1
ATOM 688 C C . ILE A 1 87 ? -0.308 2.137 -10.879 1.00 59.72 87 ILE A C 1
ATOM 690 O O . ILE A 1 87 ? -1.108 1.210 -10.786 1.00 59.72 87 ILE A O 1
ATOM 694 N N . ARG A 1 88 ? -0.681 3.365 -11.268 1.00 57.69 88 ARG A N 1
ATOM 695 C CA . ARG A 1 88 ? -2.070 3.750 -11.585 1.00 57.69 88 ARG A CA 1
ATOM 696 C C . ARG A 1 88 ? -2.693 2.917 -12.716 1.00 57.69 88 ARG A C 1
ATOM 698 O O . ARG A 1 88 ? -3.908 2.787 -12.746 1.00 57.69 88 ARG A O 1
ATOM 705 N N . GLY A 1 89 ? -1.883 2.345 -13.611 1.00 50.22 89 GLY A N 1
ATOM 706 C CA . GLY A 1 89 ? -2.333 1.449 -14.686 1.00 50.22 89 GLY A CA 1
ATOM 707 C C . GLY A 1 89 ? -2.164 -0.049 -14.403 1.00 50.22 89 GLY A C 1
ATOM 708 O O . GLY A 1 89 ? -2.424 -0.866 -15.285 1.00 50.22 89 GLY A O 1
ATOM 709 N N . ALA A 1 90 ? -1.687 -0.438 -13.217 1.00 52.19 90 ALA A N 1
ATOM 710 C CA . ALA A 1 90 ? -1.470 -1.841 -12.885 1.00 52.19 90 ALA A CA 1
ATOM 711 C C . ALA A 1 90 ? -2.787 -2.507 -12.439 1.00 52.19 90 ALA A C 1
ATOM 713 O O . ALA A 1 90 ? -3.313 -2.230 -11.359 1.00 52.19 90 ALA A O 1
ATOM 714 N N . GLU A 1 91 ? -3.313 -3.428 -13.253 1.00 47.84 91 GLU A N 1
ATOM 715 C CA . GLU A 1 91 ? -4.395 -4.323 -12.832 1.00 47.84 91 GLU A CA 1
ATOM 716 C C . GLU A 1 91 ? -3.849 -5.388 -11.871 1.00 47.84 91 GLU A C 1
ATOM 718 O O . GLU A 1 91 ? -3.128 -6.305 -12.269 1.00 47.84 91 GLU A O 1
ATOM 723 N N . LEU A 1 92 ? -4.230 -5.317 -10.596 1.00 44.00 92 LEU A N 1
ATOM 724 C CA . LEU A 1 92 ? -4.003 -6.408 -9.656 1.00 44.00 92 LEU A CA 1
ATOM 725 C C . LEU A 1 92 ? -5.030 -7.510 -9.873 1.00 44.00 92 LEU A C 1
ATOM 727 O O . LEU A 1 92 ? -6.135 -7.499 -9.336 1.00 44.00 92 LEU A O 1
ATOM 731 N N . ARG A 1 93 ? -4.625 -8.527 -10.625 1.00 35.44 93 ARG A N 1
ATOM 732 C CA . ARG A 1 93 ? -5.316 -9.819 -10.640 1.00 35.44 93 ARG A CA 1
ATOM 733 C C . ARG A 1 93 ? -4.768 -10.696 -9.517 1.00 35.44 93 ARG A C 1
ATOM 735 O O . ARG A 1 93 ? -4.159 -11.730 -9.769 1.00 35.44 93 ARG A O 1
ATOM 742 N N . LEU A 1 94 ? -4.939 -10.255 -8.270 1.00 32.66 94 LEU A N 1
ATOM 743 C CA . LEU A 1 94 ? -4.794 -11.159 -7.127 1.00 32.66 94 LEU A CA 1
ATOM 744 C C . LEU A 1 94 ? -6.022 -12.074 -7.116 1.00 32.66 94 LEU A C 1
ATOM 746 O O . LEU A 1 94 ? -7.133 -11.616 -7.367 1.00 32.66 94 LEU A O 1
ATOM 750 N N . TRP A 1 95 ? -5.794 -13.370 -6.919 1.00 30.91 95 TRP A N 1
ATOM 751 C CA . TRP A 1 95 ? -6.766 -14.450 -7.088 1.00 30.91 95 TRP A CA 1
ATOM 752 C C . TRP A 1 95 ? -8.216 -14.102 -6.671 1.00 30.91 95 TRP A C 1
ATOM 754 O O . TRP A 1 95 ? -8.466 -13.561 -5.599 1.00 30.91 95 TRP A O 1
ATOM 764 N N . GLU A 1 96 ? -9.153 -14.425 -7.570 1.00 29.11 96 GLU A N 1
ATOM 765 C CA . GLU A 1 96 ? -10.626 -14.359 -7.457 1.00 29.11 96 GLU A CA 1
ATOM 766 C C . GLU A 1 96 ? -11.327 -13.011 -7.237 1.00 29.11 96 GLU A C 1
ATOM 768 O O . GLU A 1 96 ? -12.551 -12.959 -7.362 1.00 29.11 96 GLU A O 1
ATOM 773 N N . VAL A 1 97 ? -10.624 -11.894 -7.055 1.00 32.78 97 VAL A N 1
ATOM 774 C CA . VAL A 1 97 ? -11.287 -10.580 -7.045 1.00 32.78 97 VAL A CA 1
ATOM 775 C C 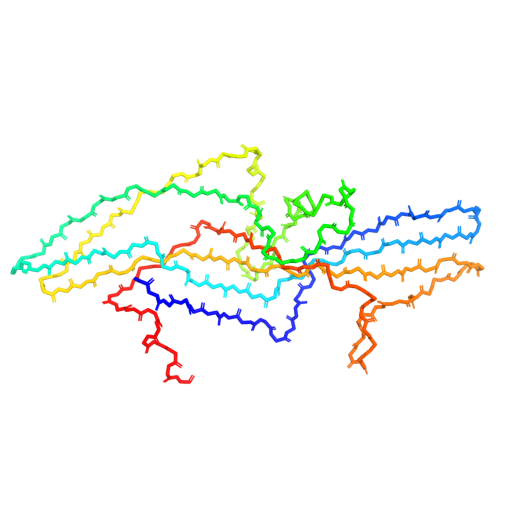. VAL A 1 97 ? -10.508 -9.623 -7.932 1.00 32.78 97 VAL A C 1
ATOM 777 O O . VAL A 1 97 ? -9.555 -8.988 -7.497 1.00 32.78 97 VAL A O 1
ATOM 780 N N . GLY A 1 98 ? -10.904 -9.539 -9.205 1.00 32.62 98 GLY A N 1
ATOM 781 C CA . GLY A 1 98 ? -10.355 -8.582 -10.166 1.00 32.62 98 GLY A CA 1
ATOM 782 C C . GLY A 1 98 ? -10.592 -7.144 -9.707 1.00 32.62 98 GLY A C 1
ATOM 783 O O . GLY A 1 98 ? -11.608 -6.544 -10.049 1.00 32.62 98 GLY A O 1
ATOM 784 N N . ARG A 1 99 ? -9.669 -6.602 -8.909 1.00 44.09 99 ARG A N 1
ATOM 785 C CA . ARG A 1 99 ? -9.677 -5.214 -8.447 1.00 44.09 99 ARG A CA 1
ATOM 786 C C . ARG A 1 99 ? -8.486 -4.494 -9.059 1.00 44.09 99 ARG A C 1
ATOM 788 O O . ARG A 1 99 ? -7.343 -4.689 -8.660 1.00 44.09 99 ARG A O 1
ATOM 795 N N . SER A 1 100 ? -8.763 -3.649 -10.044 1.00 46.31 100 SER A N 1
ATOM 796 C CA . SER A 1 100 ? -7.834 -2.606 -10.473 1.00 46.31 100 SER A CA 1
ATOM 797 C C . SER A 1 100 ? -7.692 -1.582 -9.349 1.00 46.31 100 SER A C 1
ATOM 799 O O . SER A 1 100 ? -8.705 -1.190 -8.764 1.00 46.31 100 SER A O 1
ATOM 801 N N . PHE A 1 101 ? -6.483 -1.086 -9.077 1.00 49.09 101 PHE A N 1
ATOM 802 C CA . PHE A 1 101 ? -6.394 0.206 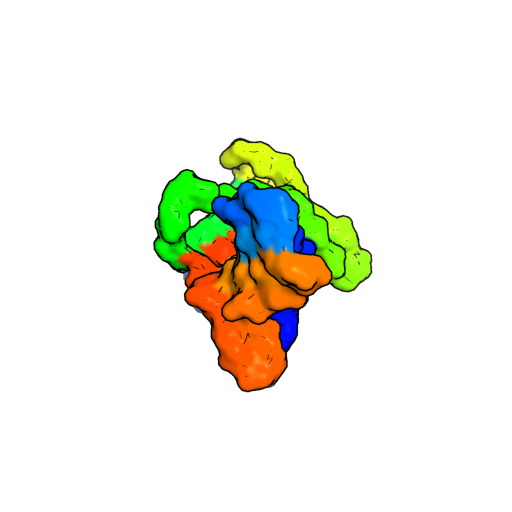-8.401 1.00 49.09 101 PHE A CA 1
ATOM 803 C C . PHE A 1 101 ? -7.060 1.224 -9.315 1.00 49.09 101 PHE A C 1
ATOM 805 O O . PHE A 1 101 ? -6.612 1.430 -10.439 1.00 49.09 101 PHE A O 1
ATOM 812 N N . GLY A 1 102 ? -8.198 1.767 -8.885 1.00 44.53 102 GLY A N 1
ATOM 813 C CA . GLY A 1 102 ? -8.946 2.714 -9.697 1.00 44.53 102 GLY A CA 1
ATOM 814 C C . GLY A 1 102 ? -8.068 3.906 -10.072 1.00 44.53 102 GLY A C 1
ATOM 815 O O . GLY A 1 102 ? -7.254 4.361 -9.265 1.00 44.53 102 GLY A O 1
ATOM 816 N N . GLU A 1 103 ? -8.262 4.431 -11.283 1.00 43.62 103 GLU A N 1
ATOM 817 C CA . GLU A 1 103 ? -7.746 5.733 -11.709 1.00 43.62 103 GLU A CA 1
ATOM 818 C C . GLU A 1 103 ? -8.388 6.848 -10.864 1.00 43.62 103 GLU A C 1
ATOM 820 O O . GLU A 1 103 ? -9.211 7.635 -11.331 1.00 43.62 103 GLU A O 1
ATOM 825 N N . HIS A 1 104 ? -8.042 6.944 -9.584 1.00 46.03 104 HIS A N 1
ATOM 826 C CA . HIS A 1 104 ? -8.330 8.139 -8.813 1.00 46.03 104 HIS A CA 1
ATOM 827 C C . HIS A 1 104 ? -7.356 9.208 -9.307 1.00 46.03 104 HIS A C 1
ATOM 829 O O . HIS A 1 104 ? -6.212 9.288 -8.858 1.00 46.03 104 HIS A O 1
ATOM 835 N N . ARG A 1 105 ? -7.780 9.986 -10.309 1.00 41.47 105 ARG A N 1
ATOM 836 C CA . ARG A 1 105 ? -7.060 11.187 -10.740 1.00 41.47 105 ARG A CA 1
ATOM 837 C C . ARG A 1 105 ? -6.981 12.168 -9.568 1.00 41.47 105 ARG A C 1
ATOM 839 O O . ARG A 1 105 ? -7.942 12.348 -8.827 1.00 41.47 105 ARG A O 1
ATOM 846 N N . ASP A 1 106 ? -5.809 12.769 -9.418 1.00 49.84 106 ASP A N 1
ATOM 847 C CA . ASP A 1 106 ? -5.579 14.047 -8.744 1.00 49.84 106 ASP A CA 1
ATOM 848 C C . ASP A 1 106 ? -6.134 14.187 -7.326 1.00 49.84 106 ASP A C 1
ATOM 850 O O . ASP A 1 106 ? -7.242 14.672 -7.140 1.00 49.84 106 ASP A O 1
ATOM 854 N N . GLY A 1 107 ? -5.342 13.818 -6.310 1.00 53.53 107 GLY A N 1
ATOM 855 C CA . GLY A 1 107 ? -5.513 14.316 -4.932 1.00 53.53 107 GLY A CA 1
ATOM 856 C C . GLY A 1 107 ? -6.904 14.142 -4.307 1.00 53.53 107 GLY A C 1
ATOM 857 O O . GLY A 1 107 ? -7.205 14.793 -3.307 1.00 53.53 107 GLY A O 1
ATOM 858 N N . THR A 1 108 ? -7.756 13.304 -4.898 1.00 62.56 108 THR A N 1
ATOM 859 C CA . THR A 1 108 ? -9.157 13.205 -4.518 1.00 62.56 108 THR A CA 1
ATOM 860 C C . THR A 1 108 ? -9.218 12.373 -3.253 1.00 62.56 108 THR A C 1
ATOM 862 O O . THR A 1 108 ? -8.997 11.162 -3.260 1.00 62.56 108 THR A O 1
ATOM 865 N N . THR A 1 109 ? -9.481 13.050 -2.145 1.00 74.38 109 THR A N 1
ATOM 866 C CA . THR A 1 109 ? -9.725 12.414 -0.860 1.00 74.38 109 THR A CA 1
ATOM 867 C C . THR A 1 109 ? -10.988 11.562 -0.949 1.00 74.38 109 THR A C 1
ATOM 869 O O . THR A 1 109 ? -12.072 12.073 -1.231 1.00 74.38 109 THR A O 1
ATOM 872 N N . VAL A 1 110 ? -10.854 10.266 -0.686 1.00 79.06 110 VAL A N 1
ATOM 873 C CA . VAL A 1 110 ? -11.977 9.337 -0.571 1.00 79.06 110 VAL A CA 1
ATOM 874 C C . VAL A 1 110 ? -12.479 9.375 0.865 1.00 79.06 110 VAL A C 1
ATOM 876 O O . VAL A 1 110 ? -11.689 9.321 1.812 1.00 79.06 110 VAL A O 1
ATOM 879 N N . THR A 1 111 ? -13.795 9.477 1.035 1.00 83.94 111 THR A N 1
ATOM 880 C CA . THR A 1 111 ? -14.440 9.430 2.346 1.00 83.94 111 THR A CA 1
ATOM 881 C C . THR A 1 111 ? -15.123 8.084 2.567 1.00 83.94 111 THR A C 1
ATOM 883 O O . THR A 1 111 ? -15.805 7.551 1.696 1.00 83.94 111 THR A O 1
ATOM 886 N N . PHE A 1 112 ? -14.944 7.531 3.759 1.00 85.56 112 PHE A N 1
ATOM 887 C CA . PHE A 1 112 ? -15.555 6.293 4.222 1.00 85.56 112 PHE A CA 1
ATOM 888 C C . PHE A 1 112 ? -16.227 6.555 5.568 1.00 85.56 112 PHE A C 1
ATOM 890 O O . PHE A 1 112 ? -15.599 7.095 6.473 1.00 85.56 112 PHE A O 1
ATOM 897 N N . THR A 1 113 ? -17.497 6.183 5.719 1.00 91.06 113 THR A N 1
ATOM 898 C CA . THR A 1 113 ? -18.203 6.300 7.004 1.00 91.06 113 THR A CA 1
ATOM 899 C C . THR A 1 113 ? -18.321 4.923 7.636 1.00 91.06 113 THR A C 1
ATOM 901 O O . THR A 1 113 ? -19.036 4.067 7.116 1.00 91.06 113 THR A O 1
ATOM 904 N N . ALA A 1 114 ? -17.639 4.710 8.760 1.00 91.50 114 ALA A N 1
ATOM 905 C CA . ALA A 1 114 ? -17.810 3.501 9.553 1.00 91.50 114 ALA A CA 1
ATOM 906 C C . ALA A 1 114 ? -18.935 3.682 10.566 1.00 91.50 114 ALA A C 1
ATOM 908 O O . ALA A 1 114 ? -19.043 4.719 11.222 1.00 91.50 114 ALA A O 1
ATOM 909 N N . ARG A 1 115 ? -19.725 2.621 10.721 1.00 94.12 115 ARG A N 1
ATOM 910 C CA . ARG A 1 115 ? -20.756 2.484 11.746 1.00 94.12 115 ARG A CA 1
ATOM 911 C C . ARG A 1 115 ? -20.523 1.184 12.495 1.00 94.12 115 ARG A C 1
ATOM 913 O O . ARG A 1 115 ? -20.293 0.155 11.862 1.00 94.12 115 ARG A O 1
ATOM 920 N N . THR A 1 116 ? -20.573 1.222 13.819 1.00 94.31 116 THR A N 1
ATOM 921 C CA . THR A 1 116 ? -20.411 0.025 14.649 1.00 94.31 116 THR A CA 1
ATOM 922 C C . THR A 1 116 ? -21.178 0.141 15.958 1.00 94.31 116 THR A C 1
ATOM 924 O O . THR A 1 116 ? -21.449 1.241 16.432 1.00 94.31 116 THR A O 1
ATOM 927 N N . ASN A 1 117 ? -21.502 -1.003 16.552 1.00 95.50 117 ASN A N 1
ATOM 928 C CA . ASN A 1 117 ? -22.033 -1.095 17.904 1.00 95.50 117 ASN A CA 1
ATOM 929 C C . ASN A 1 117 ? -20.971 -1.746 18.788 1.00 95.50 117 ASN A C 1
ATOM 931 O O . ASN A 1 117 ? -20.480 -2.829 18.472 1.00 95.50 117 ASN A O 1
ATOM 935 N N . VAL A 1 118 ? -20.628 -1.099 19.897 1.00 95.81 118 VAL A N 1
ATOM 936 C CA . VAL A 1 118 ? -19.613 -1.583 20.837 1.00 95.81 118 VAL A CA 1
ATOM 937 C C . VAL A 1 118 ? -20.315 -2.062 22.099 1.00 95.81 118 VAL A C 1
ATOM 939 O O . VAL A 1 118 ? -21.094 -1.323 22.707 1.00 95.81 118 VAL A O 1
ATOM 942 N N . ALA A 1 119 ? -20.052 -3.307 22.492 1.00 96.69 119 ALA A N 1
ATOM 943 C CA . ALA A 1 119 ? -20.641 -3.912 23.681 1.00 96.69 119 ALA A CA 1
ATOM 944 C C . ALA A 1 119 ? -20.193 -3.186 24.971 1.00 96.69 119 ALA A C 1
ATOM 946 O O . ALA A 1 119 ? -19.161 -2.505 24.957 1.00 96.69 119 ALA A O 1
ATOM 947 N N . PRO A 1 120 ? -20.932 -3.322 26.086 1.00 97.44 120 PRO A N 1
ATOM 948 C CA . PRO A 1 120 ? -20.549 -2.748 27.375 1.00 97.44 120 PRO A CA 1
ATOM 949 C C . PRO A 1 120 ? -19.121 -3.114 27.785 1.00 97.44 120 PRO A C 1
ATOM 951 O O . PRO A 1 120 ? -18.715 -4.267 27.637 1.00 97.44 120 PRO A O 1
ATOM 954 N N . ASN A 1 121 ? -18.388 -2.157 28.350 1.00 96.31 121 ASN A N 1
ATOM 955 C CA . ASN A 1 121 ? -17.019 -2.334 28.852 1.00 96.31 121 ASN A CA 1
ATOM 956 C C . ASN A 1 121 ? -16.057 -2.991 27.840 1.00 96.31 121 ASN A C 1
ATOM 958 O O . ASN A 1 121 ? -15.222 -3.816 28.212 1.00 96.31 121 ASN A O 1
ATOM 962 N N . SER A 1 122 ? -16.191 -2.656 26.556 1.00 95.88 122 SER A N 1
ATOM 963 C CA . SER A 1 122 ? -15.403 -3.256 25.474 1.00 95.88 122 SER A CA 1
ATOM 964 C C . SER A 1 122 ? -14.913 -2.219 24.464 1.00 95.88 122 SER A C 1
ATOM 966 O O . SER A 1 122 ? -15.226 -1.029 24.565 1.00 95.88 122 SER A O 1
ATOM 968 N N . ALA A 1 123 ? -14.123 -2.672 23.491 1.00 95.81 123 ALA A N 1
ATOM 969 C CA . ALA A 1 123 ? -13.605 -1.838 22.421 1.00 95.81 123 ALA A CA 1
ATOM 970 C C . ALA A 1 123 ? -13.736 -2.524 21.058 1.00 95.81 123 ALA A C 1
ATOM 972 O O . ALA A 1 123 ? -13.705 -3.748 20.954 1.00 95.81 123 ALA A O 1
ATOM 973 N N . VAL A 1 124 ? -13.838 -1.716 20.007 1.00 95.62 124 VAL A N 1
ATOM 974 C CA . VAL A 1 124 ? -13.709 -2.145 18.612 1.00 95.62 124 VAL A CA 1
ATOM 975 C C . VAL A 1 124 ? -12.617 -1.318 17.952 1.00 95.62 124 VAL A C 1
ATOM 977 O O . VAL A 1 124 ? -12.538 -0.103 18.136 1.00 95.62 124 VAL A O 1
ATOM 980 N N . TYR A 1 125 ? -11.780 -1.984 17.172 1.00 94.19 125 TYR A N 1
ATOM 981 C CA . TYR A 1 125 ? -10.657 -1.413 16.447 1.00 94.19 125 TYR A CA 1
ATOM 982 C C . TYR A 1 125 ? -10.959 -1.472 14.956 1.00 94.19 125 TYR A C 1
ATOM 984 O O . TYR A 1 125 ? -11.425 -2.497 14.466 1.00 94.19 125 TYR A O 1
ATOM 992 N N . LEU A 1 126 ? -10.699 -0.382 14.242 1.00 93.44 126 LEU A N 1
ATOM 993 C CA . LEU A 1 126 ? -10.799 -0.300 12.789 1.00 93.44 126 LEU A CA 1
ATOM 994 C C . LEU A 1 126 ? -9.397 -0.216 12.196 1.00 93.44 126 LEU A C 1
ATOM 996 O O . LEU A 1 126 ? -8.601 0.626 12.613 1.00 93.44 126 LEU A O 1
ATOM 1000 N N . TYR A 1 127 ? -9.145 -1.022 11.175 1.00 92.56 127 TYR A N 1
ATOM 1001 C CA . TYR A 1 127 ? -7.920 -1.036 10.391 1.00 92.56 127 TYR A CA 1
ATOM 1002 C C . TYR A 1 127 ? -8.228 -0.811 8.911 1.00 92.56 127 TYR A C 1
ATOM 1004 O O . TYR A 1 127 ? -9.292 -1.200 8.429 1.00 92.56 127 TYR A O 1
ATOM 1012 N N . GLN A 1 128 ? -7.279 -0.220 8.190 1.00 91.19 128 GLN A N 1
ATOM 1013 C CA . GLN A 1 128 ? -7.291 -0.074 6.736 1.00 91.19 128 GLN A CA 1
ATOM 1014 C C . GLN A 1 128 ? -6.079 -0.787 6.152 1.00 91.19 128 GLN A C 1
ATOM 1016 O O . GLN A 1 128 ? -4.978 -0.692 6.698 1.00 91.19 128 GLN A O 1
ATOM 1021 N N . LYS A 1 129 ? -6.275 -1.503 5.048 1.00 88.38 129 LYS A N 1
ATOM 1022 C CA . LYS A 1 129 ? -5.199 -2.253 4.404 1.00 88.38 129 LYS A CA 1
ATOM 1023 C C . LYS A 1 129 ? -4.371 -1.356 3.491 1.00 88.38 129 LYS A C 1
ATOM 1025 O O . LYS A 1 129 ? -4.906 -0.642 2.638 1.00 88.38 129 LYS A O 1
ATOM 1030 N N . GLU A 1 130 ? -3.060 -1.439 3.642 1.00 87.44 130 GLU A N 1
ATOM 1031 C CA . GLU A 1 130 ? -2.057 -0.701 2.885 1.00 87.44 130 GLU A CA 1
ATOM 1032 C C . GLU A 1 130 ? -1.136 -1.688 2.164 1.00 87.44 130 GLU A C 1
ATOM 1034 O O . GLU A 1 130 ? -0.489 -2.529 2.783 1.00 87.44 130 GLU A O 1
ATOM 1039 N N . HIS A 1 131 ? -1.099 -1.620 0.837 1.00 85.06 131 HIS A N 1
ATOM 1040 C CA . HIS A 1 131 ? -0.241 -2.458 0.006 1.00 85.06 131 HIS A CA 1
ATOM 1041 C C . HIS A 1 131 ? 1.109 -1.791 -0.199 1.00 85.06 131 HIS A C 1
ATOM 1043 O O . HIS A 1 131 ? 1.171 -0.585 -0.422 1.00 85.06 131 HIS A O 1
ATOM 1049 N N . ARG A 1 132 ? 2.185 -2.577 -0.189 1.00 85.31 132 ARG A N 1
ATOM 1050 C CA . ARG A 1 132 ? 3.541 -2.116 -0.481 1.00 85.31 132 ARG A CA 1
ATOM 1051 C C . ARG A 1 132 ? 4.048 -2.749 -1.769 1.00 85.31 132 ARG A C 1
ATOM 1053 O O . ARG A 1 132 ? 4.017 -3.968 -1.947 1.00 85.31 132 ARG A O 1
ATOM 1060 N N . PHE A 1 133 ? 4.547 -1.896 -2.646 1.00 81.81 133 PHE A N 1
ATOM 1061 C CA . PHE A 1 133 ? 5.099 -2.228 -3.945 1.00 81.81 133 PHE A CA 1
ATOM 1062 C C . PHE A 1 133 ? 6.584 -1.943 -3.965 1.00 81.81 133 PHE A C 1
ATOM 1064 O O . PHE A 1 133 ? 7.068 -0.967 -3.387 1.00 81.81 133 PHE A O 1
ATOM 1071 N N . THR A 1 134 ? 7.300 -2.792 -4.680 1.00 79.25 134 THR A N 1
ATOM 1072 C CA . THR A 1 134 ? 8.741 -2.702 -4.813 1.00 79.25 134 THR A CA 1
ATOM 1073 C C . THR A 1 134 ? 9.093 -2.681 -6.296 1.00 79.25 134 THR A C 1
ATOM 1075 O O . THR A 1 134 ? 9.093 -3.737 -6.935 1.00 79.25 134 THR A O 1
ATOM 1078 N N . PRO A 1 135 ? 9.353 -1.493 -6.872 1.00 75.62 135 PRO A N 1
ATOM 1079 C CA . PRO A 1 135 ? 9.851 -1.385 -8.230 1.00 75.62 135 PRO A CA 1
ATOM 1080 C C . PRO A 1 135 ? 11.304 -1.865 -8.321 1.00 75.62 135 PRO A C 1
ATOM 1082 O O . PRO A 1 135 ? 12.151 -1.539 -7.485 1.00 75.62 135 PRO A O 1
ATOM 1085 N N . GLN A 1 136 ? 11.593 -2.615 -9.376 1.00 77.62 136 GLN A N 1
ATOM 1086 C CA . GLN A 1 136 ? 12.919 -3.100 -9.733 1.00 77.62 136 GLN A CA 1
ATOM 1087 C C . GLN A 1 136 ? 13.228 -2.684 -11.165 1.00 77.62 136 GLN A C 1
ATOM 1089 O O . GLN A 1 136 ? 12.392 -2.842 -12.055 1.00 77.62 136 GLN A O 1
ATOM 1094 N N . VAL A 1 137 ? 14.431 -2.156 -11.392 1.00 76.56 137 VAL A N 1
ATOM 1095 C CA . VAL A 1 137 ? 14.895 -1.800 -12.735 1.00 76.56 137 VAL A CA 1
ATOM 1096 C C . VAL A 1 137 ? 16.037 -2.707 -13.156 1.00 76.56 137 VAL A C 1
ATOM 1098 O O . VAL A 1 137 ? 16.969 -2.971 -12.396 1.00 76.56 137 VAL A O 1
ATOM 1101 N N . TRP A 1 138 ? 15.945 -3.168 -14.396 1.00 80.19 138 TRP A N 1
ATOM 1102 C CA . TRP A 1 138 ? 16.955 -3.959 -15.076 1.00 80.19 138 TRP A CA 1
ATOM 1103 C C . TRP A 1 138 ? 17.024 -3.567 -16.552 1.00 80.19 138 TRP A C 1
ATOM 1105 O O . TRP A 1 138 ? 16.233 -2.754 -17.028 1.00 80.19 138 TRP A O 1
ATOM 1115 N N . PHE A 1 139 ? 17.997 -4.109 -17.280 1.00 83.19 139 PHE A N 1
ATOM 1116 C CA . PHE A 1 139 ? 18.261 -3.708 -18.660 1.00 83.19 139 PHE A CA 1
ATOM 1117 C C . PHE A 1 139 ? 18.275 -4.911 -19.600 1.00 83.19 139 PHE A C 1
ATOM 1119 O O . PHE A 1 139 ? 18.729 -6.000 -19.229 1.00 83.19 139 PHE A O 1
ATOM 1126 N N . ARG A 1 140 ? 17.796 -4.695 -20.827 1.00 87.19 140 ARG A N 1
ATOM 1127 C CA . ARG A 1 140 ? 17.927 -5.629 -21.950 1.00 87.19 140 ARG A CA 1
ATOM 1128 C C . ARG A 1 140 ? 18.702 -4.960 -23.068 1.00 87.19 140 ARG A C 1
ATOM 1130 O O . ARG A 1 140 ? 18.345 -3.863 -23.480 1.00 87.19 140 ARG A O 1
ATOM 1137 N N . LEU A 1 141 ? 19.726 -5.634 -23.561 1.00 89.12 141 LEU A N 1
ATOM 1138 C CA . LEU A 1 141 ? 20.456 -5.240 -24.754 1.00 89.12 141 LEU A CA 1
ATOM 1139 C C . LEU A 1 141 ? 19.935 -6.067 -25.925 1.00 89.12 141 LEU A C 1
ATOM 1141 O O . LEU A 1 141 ? 19.867 -7.287 -25.824 1.00 89.12 141 LEU A O 1
ATOM 1145 N N . TYR A 1 142 ? 19.586 -5.412 -27.019 1.00 91.19 142 TYR A N 1
ATOM 1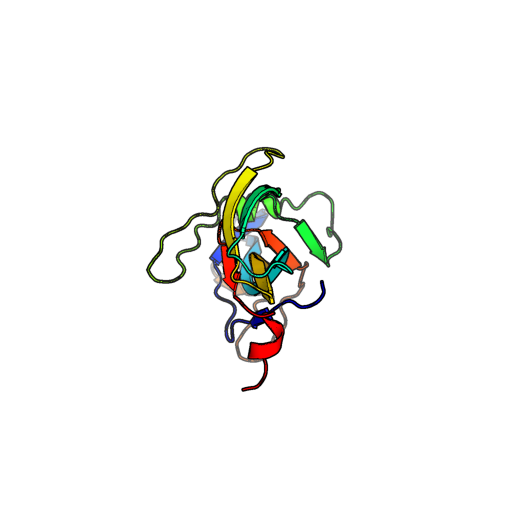146 C CA . TYR A 1 142 ? 19.398 -6.031 -28.319 1.00 91.19 142 TYR A CA 1
ATOM 1147 C C . TYR A 1 142 ? 20.579 -5.629 -29.198 1.00 91.19 142 TYR A C 1
ATOM 1149 O O . TYR A 1 142 ? 20.838 -4.441 -29.350 1.00 91.19 142 TYR A O 1
ATOM 1157 N N . ALA A 1 143 ? 21.320 -6.587 -29.735 1.00 90.56 143 ALA A N 1
ATOM 1158 C CA . ALA A 1 143 ? 22.374 -6.344 -30.720 1.00 90.56 143 ALA A CA 1
ATOM 1159 C C . ALA A 1 143 ? 22.593 -7.621 -31.532 1.00 90.56 143 ALA A C 1
ATOM 1161 O O . ALA A 1 143 ? 22.332 -8.720 -31.045 1.00 90.56 143 ALA A O 1
ATOM 1162 N N . TRP A 1 144 ? 23.056 -7.496 -32.775 1.00 88.88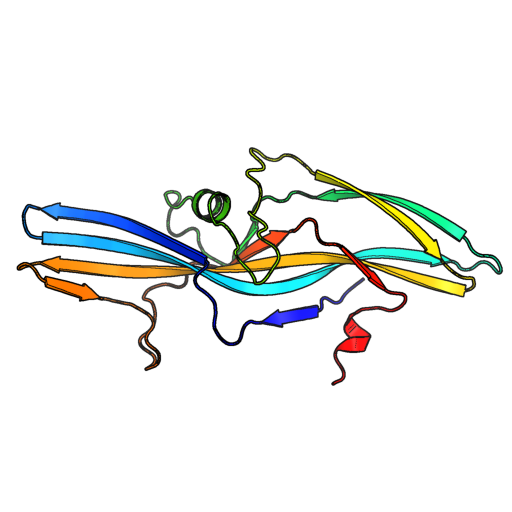 144 TRP A N 1
ATOM 1163 C CA . TRP A 1 144 ? 23.341 -8.649 -33.645 1.00 88.88 144 TRP A CA 1
ATOM 1164 C C . TRP A 1 144 ? 22.195 -9.680 -33.690 1.00 88.88 144 TRP A C 1
ATOM 1166 O O . TRP A 1 144 ? 22.438 -10.880 -33.584 1.00 88.88 144 TRP A O 1
ATOM 1176 N N . GLU A 1 145 ? 20.946 -9.206 -33.774 1.00 88.25 145 GLU A N 1
ATOM 1177 C CA . GLU A 1 145 ? 19.719 -10.030 -33.793 1.00 88.25 145 GLU A CA 1
ATOM 1178 C C . GLU A 1 145 ? 19.476 -10.888 -32.535 1.00 88.25 145 GLU A C 1
ATOM 1180 O O . GLU A 1 145 ? 18.655 -11.803 -32.541 1.00 88.25 145 GLU A O 1
ATOM 1185 N N . ASN A 1 146 ? 20.160 -10.586 -31.431 1.00 88.56 146 ASN A N 1
ATOM 1186 C CA . ASN A 1 146 ? 20.042 -11.304 -30.169 1.00 88.56 146 ASN A CA 1
ATOM 1187 C C . ASN A 1 146 ? 19.633 -10.362 -29.030 1.00 88.56 146 ASN A C 1
ATOM 1189 O O . ASN A 1 146 ? 20.014 -9.194 -28.997 1.00 88.56 146 ASN A O 1
ATOM 1193 N N . GLU A 1 147 ? 18.863 -10.888 -28.073 1.00 87.81 147 GLU A N 1
ATOM 1194 C CA . GLU A 1 147 ? 18.492 -10.184 -26.843 1.00 87.81 147 GLU A CA 1
ATOM 1195 C C . GLU A 1 147 ? 19.250 -10.761 -25.642 1.00 87.81 147 GLU A C 1
ATOM 1197 O O . GLU A 1 147 ? 19.123 -11.945 -25.323 1.00 87.81 147 GLU A O 1
ATOM 1202 N N . TRP A 1 148 ? 19.959 -9.908 -24.904 1.00 84.50 148 TRP A N 1
ATOM 1203 C CA . TRP A 1 148 ? 20.621 -10.258 -23.651 1.00 84.50 148 TRP A CA 1
ATOM 1204 C C . TRP A 1 148 ? 20.027 -9.499 -22.478 1.00 84.50 148 TRP A C 1
ATOM 1206 O O . TRP A 1 148 ? 19.794 -8.290 -22.518 1.00 84.50 148 TRP A O 1
ATOM 1216 N N . THR A 1 149 ? 19.825 -10.222 -21.387 1.00 81.81 149 THR A N 1
ATOM 1217 C CA . THR A 1 149 ? 19.481 -9.635 -20.099 1.00 81.81 149 THR A CA 1
ATOM 1218 C C . THR A 1 149 ? 20.766 -9.207 -19.409 1.00 81.81 149 THR A C 1
ATOM 1220 O O . THR A 1 149 ? 21.610 -10.043 -19.110 1.00 81.81 149 THR A O 1
ATOM 1223 N N . VAL A 1 150 ? 20.911 -7.912 -19.143 1.00 72.06 150 VAL A N 1
ATOM 1224 C CA . VAL A 1 150 ? 22.149 -7.351 -18.584 1.00 72.06 150 VAL A CA 1
ATOM 1225 C C . VAL A 1 150 ? 22.093 -7.287 -17.047 1.00 72.06 150 VAL A C 1
ATOM 1227 O O . VAL A 1 150 ? 23.131 -7.134 -16.414 1.00 72.06 150 VAL A O 1
ATOM 1230 N N . ALA A 1 151 ? 20.905 -7.421 -16.424 1.00 61.44 151 ALA A N 1
ATOM 1231 C CA . ALA A 1 151 ? 20.752 -7.215 -14.972 1.00 61.44 151 ALA A CA 1
ATOM 1232 C C . ALA A 1 151 ? 19.437 -7.719 -14.315 1.00 61.44 151 ALA A C 1
ATOM 1234 O O . ALA A 1 151 ? 18.870 -7.006 -13.487 1.00 61.44 151 ALA A O 1
ATOM 1235 N N . ARG A 1 152 ? 18.876 -8.879 -14.685 1.00 61.50 152 ARG A N 1
ATOM 1236 C CA . ARG A 1 152 ? 17.629 -9.376 -14.051 1.00 61.50 152 ARG A CA 1
ATOM 1237 C C . ARG A 1 152 ? 17.938 -10.184 -12.791 1.00 61.50 152 ARG A C 1
ATOM 1239 O O . ARG A 1 152 ? 18.894 -10.948 -12.780 1.00 61.50 152 ARG A O 1
ATOM 1246 N N . ARG A 1 153 ? 17.061 -10.077 -11.786 1.00 55.62 153 ARG A N 1
ATOM 1247 C CA . ARG A 1 153 ? 17.022 -11.006 -10.652 1.00 55.62 153 ARG A CA 1
ATOM 1248 C C . ARG A 1 153 ? 16.710 -12.415 -11.152 1.00 55.62 153 ARG A C 1
ATOM 1250 O O . ARG A 1 153 ? 15.578 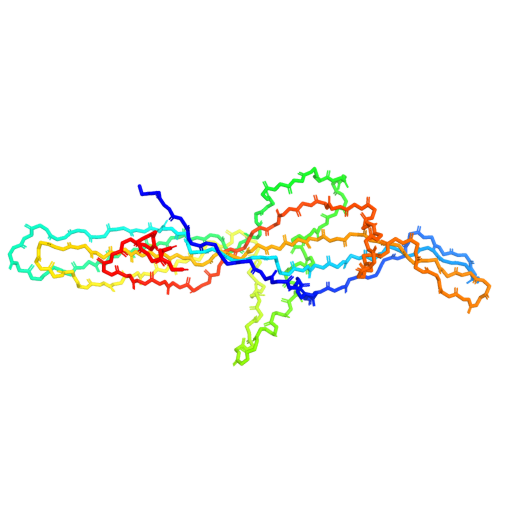-12.686 -11.558 1.00 55.62 153 ARG A O 1
ATOM 1257 N N . ASP A 1 154 ? 17.695 -13.293 -11.128 1.00 57.09 154 ASP A N 1
ATOM 1258 C CA . ASP A 1 154 ? 17.486 -14.725 -11.293 1.00 57.09 154 ASP A CA 1
ATOM 1259 C C . ASP A 1 154 ? 17.321 -15.412 -9.920 1.00 57.09 154 ASP A C 1
ATOM 1261 O O . ASP A 1 154 ? 17.545 -14.794 -8.870 1.00 57.09 154 ASP A O 1
ATOM 1265 N N . PRO A 1 155 ? 16.885 -16.683 -9.890 1.00 52.09 155 PRO A N 1
ATOM 1266 C CA . PRO A 1 155 ? 16.864 -17.490 -8.668 1.00 52.09 155 PRO A CA 1
ATOM 1267 C C . PRO A 1 155 ? 18.260 -17.758 -8.073 1.00 52.09 155 PRO A C 1
ATOM 1269 O O . PRO A 1 155 ? 18.355 -18.243 -6.948 1.00 52.09 155 PRO A O 1
ATOM 1272 N N . GLU A 1 156 ? 19.326 -17.464 -8.822 1.00 51.78 156 GLU A N 1
ATOM 1273 C CA . GLU A 1 156 ? 20.728 -17.786 -8.525 1.00 51.78 156 GLU A CA 1
ATOM 1274 C C . GLU A 1 156 ? 21.471 -16.635 -7.817 1.00 51.78 156 GLU A C 1
ATOM 1276 O O . GLU A 1 156 ? 22.583 -16.818 -7.323 1.00 51.78 156 GLU A O 1
ATOM 1281 N N . GLY A 1 157 ? 20.823 -15.477 -7.654 1.00 51.16 157 GLY A N 1
ATOM 1282 C CA . GLY A 1 157 ? 21.278 -14.393 -6.785 1.00 51.16 157 GLY A CA 1
ATOM 1283 C C . GLY A 1 157 ? 21.964 -13.231 -7.501 1.00 51.16 157 GLY A C 1
ATOM 1284 O O . GLY A 1 157 ? 22.570 -12.391 -6.830 1.00 51.16 157 GLY A O 1
ATOM 1285 N N . HIS A 1 158 ? 21.860 -13.121 -8.826 1.00 51.53 158 HIS A N 1
ATOM 1286 C CA . HIS A 1 158 ? 22.317 -11.927 -9.531 1.00 51.53 158 HIS A CA 1
ATOM 1287 C C . HIS A 1 158 ? 21.381 -10.746 -9.222 1.00 51.53 158 HIS A C 1
ATOM 1289 O O . HIS A 1 158 ? 20.163 -10.809 -9.389 1.00 51.53 158 HIS A O 1
ATOM 1295 N N . LEU A 1 159 ? 21.946 -9.677 -8.654 1.00 51.72 159 LEU A N 1
ATOM 1296 C CA . LEU A 1 159 ? 21.172 -8.554 -8.128 1.00 51.72 159 LEU A CA 1
ATOM 1297 C C . LEU A 1 159 ? 20.560 -7.728 -9.274 1.00 51.72 159 LEU A C 1
ATOM 1299 O O . LEU A 1 159 ? 21.265 -7.428 -10.240 1.00 51.72 159 LEU A O 1
ATOM 1303 N N . PRO A 1 160 ? 19.294 -7.274 -9.159 1.00 53.66 160 PRO A N 1
ATOM 1304 C CA . PRO A 1 160 ? 18.833 -6.165 -9.981 1.00 53.66 160 PRO A CA 1
ATOM 1305 C C . PRO A 1 160 ? 19.749 -4.968 -9.713 1.00 53.66 160 PRO A C 1
ATOM 1307 O O . PRO A 1 160 ? 20.053 -4.660 -8.558 1.00 53.66 160 PRO A O 1
ATOM 1310 N N . LEU A 1 161 ? 20.202 -4.302 -10.776 1.00 55.88 161 LEU A N 1
ATOM 1311 C CA . LEU A 1 161 ? 21.204 -3.238 -10.668 1.00 55.88 161 LEU A CA 1
ATOM 1312 C C . LEU A 1 161 ? 20.719 -2.074 -9.790 1.00 55.88 161 LEU A C 1
ATOM 1314 O O . LEU A 1 161 ? 21.540 -1.333 -9.249 1.00 55.88 161 LEU A O 1
ATOM 1318 N N . THR A 1 162 ? 19.400 -1.893 -9.618 1.00 60.84 162 THR A N 1
ATOM 1319 C CA . THR A 1 162 ? 18.877 -0.911 -8.662 1.00 60.84 162 THR A CA 1
ATOM 1320 C C . THR A 1 162 ? 17.480 -1.257 -8.132 1.00 60.84 162 THR A C 1
ATOM 1322 O O . THR A 1 162 ? 16.507 -1.363 -8.881 1.00 60.84 162 THR A O 1
ATOM 1325 N N . LEU A 1 163 ? 17.379 -1.380 -6.805 1.00 64.44 163 LEU A N 1
ATOM 1326 C CA . LEU A 1 163 ? 16.132 -1.237 -6.057 1.00 64.44 163 LEU A CA 1
ATOM 1327 C C . LEU A 1 163 ? 15.878 0.258 -5.869 1.00 64.44 163 LEU A C 1
ATOM 1329 O O . LEU A 1 163 ? 16.695 0.941 -5.253 1.00 64.44 163 LEU A O 1
ATOM 1333 N N . LEU A 1 164 ? 14.774 0.769 -6.405 1.00 63.28 164 LEU A N 1
ATOM 1334 C CA . LEU A 1 164 ? 14.553 2.217 -6.445 1.00 63.28 164 LEU A CA 1
ATOM 1335 C C . LEU A 1 164 ? 13.791 2.753 -5.241 1.00 63.28 164 LEU A C 1
ATOM 1337 O O . LEU A 1 164 ? 13.951 3.918 -4.890 1.00 63.28 164 LEU A O 1
ATOM 1341 N N . GLY A 1 165 ? 13.028 1.896 -4.567 1.00 66.69 165 GLY A N 1
ATOM 1342 C CA . GLY A 1 165 ? 12.280 2.311 -3.397 1.00 66.69 165 GLY A CA 1
ATOM 1343 C C . GLY A 1 165 ? 11.189 1.344 -2.977 1.00 66.69 165 GLY A C 1
ATOM 1344 O O . GLY A 1 165 ? 11.075 0.233 -3.496 1.00 66.69 165 GLY A O 1
ATOM 1345 N N . THR A 1 166 ? 10.378 1.792 -2.025 1.00 73.62 166 THR A N 1
ATOM 1346 C CA . THR A 1 166 ? 9.102 1.169 -1.661 1.00 73.62 166 THR A CA 1
ATOM 1347 C C . THR A 1 166 ? 7.997 2.198 -1.823 1.00 73.62 166 THR A C 1
ATOM 1349 O O . THR A 1 166 ? 8.106 3.313 -1.315 1.00 73.62 166 THR A O 1
ATOM 1352 N N . VAL A 1 167 ? 6.929 1.817 -2.513 1.00 75.50 167 VAL A N 1
ATOM 1353 C CA . VAL A 1 167 ? 5.731 2.642 -2.683 1.00 75.50 167 VAL A CA 1
ATOM 1354 C C . VAL A 1 167 ? 4.597 1.993 -1.909 1.00 75.50 167 VAL A C 1
ATOM 1356 O O . VAL A 1 167 ? 4.403 0.787 -2.039 1.00 75.50 167 VAL A O 1
ATOM 1359 N N . SER A 1 168 ? 3.850 2.754 -1.115 1.00 80.62 168 SER A N 1
ATOM 1360 C CA . SER A 1 168 ? 2.656 2.252 -0.443 1.00 80.62 168 SER A CA 1
ATOM 1361 C C . SER A 1 168 ? 1.377 2.845 -1.025 1.00 80.62 168 SER A C 1
ATOM 1363 O O . SER A 1 168 ? 1.350 3.988 -1.472 1.00 80.62 168 SER A O 1
ATOM 1365 N N . VAL A 1 169 ? 0.314 2.044 -1.067 1.00 80.06 169 VAL A N 1
ATOM 1366 C CA . VAL A 1 169 ? -1.009 2.440 -1.561 1.00 80.06 169 VAL A CA 1
ATOM 1367 C C . VAL A 1 169 ? -2.055 1.950 -0.571 1.00 80.06 169 VAL A C 1
ATOM 1369 O O . VAL A 1 169 ? -2.153 0.749 -0.302 1.00 80.06 169 VAL A O 1
ATOM 1372 N N . ARG A 1 170 ? -2.858 2.869 -0.032 1.00 83.44 170 ARG A N 1
ATOM 1373 C CA . ARG A 1 170 ? -4.011 2.515 0.803 1.00 83.44 170 ARG A CA 1
ATOM 1374 C C . ARG A 1 170 ? -5.155 2.022 -0.070 1.00 83.44 170 ARG A C 1
ATOM 1376 O O . ARG A 1 170 ? -5.517 2.676 -1.044 1.00 83.44 170 ARG A O 1
ATOM 1383 N N . SER A 1 171 ? -5.724 0.884 0.304 1.00 81.38 171 SER A N 1
ATOM 1384 C CA . SER A 1 171 ? -6.898 0.311 -0.356 1.00 81.38 171 SER A CA 1
ATOM 1385 C C . SER A 1 171 ? -8.202 0.769 0.303 1.00 81.38 171 SER A C 1
ATOM 1387 O O . SER A 1 171 ? -8.202 1.352 1.390 1.00 81.38 171 SER A O 1
ATOM 1389 N N . ASP A 1 172 ? -9.320 0.454 -0.343 1.00 80.81 172 ASP A N 1
ATOM 1390 C CA . ASP A 1 172 ? -10.674 0.587 0.195 1.00 80.81 172 ASP A CA 1
ATOM 1391 C C . ASP A 1 172 ? -11.080 -0.591 1.103 1.00 80.81 172 ASP A C 1
ATOM 1393 O O . ASP A 1 172 ? -12.245 -0.718 1.486 1.00 80.81 172 ASP A O 1
ATOM 1397 N N . GLU A 1 173 ? -10.132 -1.461 1.463 1.00 84.12 173 GLU A N 1
ATOM 1398 C CA . GLU A 1 173 ? -10.368 -2.587 2.355 1.00 84.12 173 GLU A CA 1
ATOM 1399 C C . GLU A 1 173 ? -10.215 -2.165 3.822 1.00 84.12 173 GLU A C 1
ATOM 1401 O O . GLU A 1 173 ? -9.187 -1.619 4.244 1.00 84.12 173 GLU A O 1
ATOM 1406 N N . TYR A 1 174 ? -11.234 -2.495 4.616 1.00 88.56 174 TYR A N 1
ATOM 1407 C CA . TYR A 1 174 ? -11.292 -2.227 6.048 1.00 88.56 174 TYR A CA 1
ATOM 1408 C C . TYR A 1 174 ? -11.545 -3.508 6.836 1.00 88.56 174 TYR A C 1
ATOM 1410 O O . TYR A 1 174 ? -12.292 -4.384 6.403 1.00 88.56 174 TYR A O 1
ATOM 1418 N N . LEU A 1 175 ? -10.956 -3.584 8.026 1.00 90.75 175 LEU A N 1
ATOM 1419 C CA . LEU A 1 175 ? -11.132 -4.686 8.964 1.00 90.75 175 LEU A CA 1
ATOM 1420 C C . LEU A 1 175 ? -11.506 -4.124 10.333 1.00 90.75 175 LEU A C 1
ATOM 1422 O O . LEU A 1 175 ? -10.822 -3.242 10.849 1.00 90.75 175 LEU A O 1
ATOM 1426 N N . MET A 1 176 ? -12.581 -4.642 10.926 1.00 92.12 176 MET A N 1
ATOM 1427 C CA . MET A 1 176 ? -12.959 -4.336 12.304 1.00 92.12 176 MET A CA 1
ATOM 1428 C C . MET A 1 176 ? -12.729 -5.546 13.201 1.00 92.12 176 MET A C 1
ATOM 1430 O O . MET A 1 176 ? -13.131 -6.656 12.855 1.00 92.12 176 MET A O 1
ATOM 1434 N N . THR A 1 177 ? -12.125 -5.332 14.367 1.00 92.81 177 THR A N 1
ATOM 1435 C CA . THR A 1 177 ? -11.848 -6.395 15.339 1.00 92.81 177 THR A CA 1
ATOM 1436 C C . THR A 1 177 ? -12.227 -5.972 16.762 1.00 92.81 177 THR A C 1
ATOM 1438 O O . THR A 1 177 ? -12.117 -4.796 17.107 1.00 92.81 177 THR A O 1
ATOM 1441 N N . PRO A 1 178 ? -12.653 -6.912 17.628 1.00 91.00 178 PRO A N 1
ATOM 1442 C CA . PRO A 1 178 ? -12.939 -6.628 19.041 1.00 91.00 178 PRO A CA 1
ATOM 1443 C C . PRO A 1 178 ? -11.667 -6.498 19.900 1.00 91.00 178 PRO A C 1
ATOM 1445 O O . PRO A 1 178 ? -11.731 -6.148 21.074 1.00 91.00 178 PRO A O 1
ATOM 1448 N N . ALA A 1 179 ? -10.503 -6.808 19.328 1.00 89.50 179 ALA A N 1
ATOM 1449 C CA . ALA A 1 179 ? -9.209 -6.767 19.993 1.00 89.50 179 ALA A CA 1
ATOM 1450 C C . ALA A 1 179 ? -8.123 -6.260 19.029 1.00 89.50 179 ALA A C 1
ATOM 1452 O O . ALA A 1 179 ? -8.280 -6.430 17.814 1.00 89.50 179 ALA A O 1
ATOM 1453 N N . PRO A 1 180 ? -7.029 -5.668 19.538 1.00 88.62 180 PRO A N 1
ATOM 1454 C CA . PRO A 1 180 ? -5.918 -5.212 18.710 1.00 88.62 180 PRO A CA 1
ATOM 1455 C C . PRO A 1 180 ? -5.308 -6.342 17.859 1.00 88.62 180 PRO A C 1
ATOM 1457 O O . PRO A 1 180 ? -5.114 -7.454 18.353 1.00 88.62 180 PRO A O 1
ATOM 1460 N N . LEU A 1 181 ? -4.990 -6.068 16.588 1.00 85.38 181 LEU A N 1
ATOM 1461 C CA . LEU A 1 181 ? -4.447 -7.066 15.653 1.00 85.38 181 LEU A CA 1
ATOM 1462 C C . LEU A 1 181 ? -3.095 -7.651 16.084 1.00 85.38 181 LEU A C 1
ATOM 1464 O O . LEU A 1 181 ? -2.763 -8.775 15.712 1.00 85.38 181 LEU A O 1
ATOM 1468 N N . GLU A 1 182 ? -2.325 -6.931 16.894 1.00 77.25 182 GLU A N 1
ATOM 1469 C CA . GLU A 1 182 ? -1.023 -7.378 17.398 1.00 77.25 182 GLU A CA 1
ATOM 1470 C C . GLU A 1 182 ? -1.158 -8.621 18.282 1.00 77.25 182 GLU A C 1
ATOM 1472 O O . GLU A 1 182 ? -0.239 -9.430 18.365 1.00 77.25 182 GLU A O 1
ATOM 1477 N N . GLN A 1 183 ? -2.326 -8.821 18.900 1.00 68.31 183 GLN A N 1
ATOM 1478 C CA . GLN A 1 183 ? -2.598 -9.993 19.732 1.00 68.31 183 GLN A CA 1
ATOM 1479 C C . GLN A 1 183 ? -2.696 -11.292 18.918 1.00 68.31 183 GLN A C 1
ATOM 1481 O O . GLN A 1 183 ? -2.591 -12.373 19.491 1.00 68.31 183 GLN A O 1
ATOM 1486 N N . TYR A 1 184 ? -2.849 -11.204 17.593 1.00 67.81 184 TYR A N 1
ATOM 1487 C CA . TYR A 1 184 ? -2.915 -12.362 16.699 1.00 67.81 184 TYR A CA 1
ATOM 1488 C C . TYR A 1 184 ? -1.551 -12.736 16.085 1.00 67.81 184 TYR A C 1
ATOM 1490 O O . TYR A 1 184 ? -1.485 -13.685 15.312 1.00 67.81 184 TYR A O 1
ATOM 1498 N N . GLN A 1 185 ? -0.458 -12.037 16.432 1.00 58.47 185 GLN A N 1
ATOM 1499 C CA . GLN A 1 185 ? 0.909 -12.344 15.960 1.00 58.47 185 GLN A CA 1
ATOM 1500 C C . GLN A 1 185 ? 1.561 -13.554 16.653 1.00 58.47 185 GLN A C 1
ATOM 1502 O O . GLN A 1 185 ? 2.688 -13.915 16.327 1.00 58.47 185 GLN A O 1
ATOM 1507 N N . ALA A 1 186 ? 0.883 -14.174 17.620 1.00 38.78 186 ALA A N 1
ATOM 1508 C CA . ALA A 1 186 ? 1.435 -15.242 18.443 1.00 38.78 186 ALA A CA 1
ATOM 1509 C C . ALA A 1 186 ? 1.092 -16.650 17.921 1.00 38.78 186 ALA A C 1
ATOM 1511 O O . ALA A 1 186 ? 0.529 -17.422 18.687 1.00 38.78 186 ALA A O 1
ATOM 1512 N N . PHE A 1 187 ? 1.418 -16.985 16.664 1.00 34.72 187 PHE A N 1
ATOM 1513 C CA . PHE A 1 187 ? 1.504 -18.376 16.174 1.00 34.72 187 PHE A CA 1
ATOM 1514 C C . PHE A 1 187 ? 2.517 -18.515 15.036 1.00 34.72 187 PHE A C 1
ATOM 1516 O O . PHE A 1 187 ? 2.402 -17.759 14.046 1.00 34.72 187 PHE A O 1
#

Foldseek 3Di:
DDDKDKDFDPDFDFQDKDWDWPDDDPQKTKIKIKTKTFGMKIWAWDDKDFAQDQAKDKDKDKDKDDQQKDFPDFDPPDPPDPPSVRQQPGFPPDDPDRDRPHNPPDRDIDMDMDMDIAHHRFMKIKTWMKIKMWMAMWMWIGHPNDIDTPADDDPVGGHRPDGGGIIMGIDPDMDMDRDDPVVVPPD

Sequence (187 aa):
MSGSLTWTYKDTPILHQSKEALYEDGSEALYKVTDVGLSSFEWTPVAKWENLTTETSGFEQAFAYNPQPIVMSGKDVNDQWDFCGKIRGAELRLWEVGRSFGEHRDGTTVTFTARTNVAPNSAVYLYQKEHRFTPQVWFRLYAWENEWTVARRDPEGHLPLTLLGTVSVRSDEYLMTPAPLEQYQAF

Organism: NCBI:txid578093

Radius of gyration: 21.5 Å; chains: 1; bounding box: 49×33×68 Å